Protein AF-A0A3A8KSY4-F1 (afdb_monomer_lite)

Foldseek 3Di:
DDDDDDDDDDDDDDDPPPPPVPVVVVVVVVVVVVVVVVVLLVVCCVVPNPVLSVQLVVLVVVDVLLVVQCVVVPSLSSVLCSVVSSPNVSSVVVVCVVPPDDDDDDDDDDDDDDDDDCPPDQDPLCPPPDSVLSVQLLVVLQVPQPADFDDLPLVVLVVVLVVCVVDPPPVPVPPPCSVVVSVVSVVQSVCSVVVNDPGHGHDPVSVVVSVVLSSVQSVVLVVVLVVVVVLQPDDLVPRDPCVVAPRWDKDAQWFKDDPHTGTFGIKIWRPDDDPPDHIAIEGEHEAAAQCAPDFLVRLLVVVLVVLVVQCRGPAAWIATPDPVPGDIDHHQAYEYEYEDDNRHYPDPVSVVSSLVSSCVRHPRYHYYYD

Radius of gyration: 25.26 Å; chains: 1; bounding box: 68×63×63 Å

pLDDT: mean 75.23, std 21.81, range [22.39, 97.69]

Secondary structure (DSSP, 8-state):
--------------SSS-SSHHHHHHHHHHHHHHHHHHHHHHHHHHHH-HHHHHHHHHHHHH-HHHHHHHHHHHHHHHHHHHHTTT-HHHHHHHHHHHTPPPPP-----------S-------GGGTTS-HHHHHHHHHHHHHH----B----HHHHHHHHHHHHH---TTTTT-TTHHHHHHHHHHHHHHHHTT--SSPPBPHHHHHHHHHHHHHHHHHHHHHHHHHHHHHHS-GGG-SSSTT-SSEEEEEEEEEESSSEEEEEEEEEESSPPTTSPPPEEEEEEE----TT--HHHHHHHHHHHHHHHHHHHSEEEEE-STT---EEEE-EEEEEE--GGGS-S-HHHHHHHHHHHHHHSTTEEEEE-

Structure (mmCIF, N/CA/C/O backbone):
data_AF-A0A3A8KSY4-F1
#
_entry.id   AF-A0A3A8KSY4-F1
#
loop_
_atom_site.group_PDB
_atom_site.id
_atom_site.type_symbol
_atom_site.label_atom_id
_atom_site.label_alt_id
_atom_site.label_comp_id
_atom_site.label_asym_id
_atom_site.label_entity_id
_atom_site.label_seq_id
_atom_site.pdbx_PDB_ins_code
_atom_site.Cartn_x
_atom_site.Cartn_y
_atom_site.Cartn_z
_atom_site.occupancy
_atom_site.B_iso_or_equiv
_atom_site.auth_seq_id
_atom_site.auth_comp_id
_atom_site.auth_asym_id
_atom_site.auth_atom_id
_atom_site.pdbx_PDB_model_num
ATOM 1 N N . MET A 1 1 ? 38.165 14.425 25.927 1.00 28.92 1 MET A N 1
ATOM 2 C CA . MET A 1 1 ? 38.701 14.939 24.647 1.00 28.92 1 MET A CA 1
ATOM 3 C C . MET A 1 1 ? 37.721 14.465 23.567 1.00 28.92 1 MET A C 1
ATOM 5 O O . MET A 1 1 ? 37.755 13.293 23.242 1.00 28.92 1 MET A O 1
ATOM 9 N N . VAL A 1 2 ? 36.559 15.118 23.391 1.00 23.34 2 VAL A N 1
ATOM 10 C CA . VAL A 1 2 ? 36.272 16.282 22.502 1.00 23.34 2 VAL A CA 1
ATOM 11 C C . VAL A 1 2 ? 36.656 15.962 21.043 1.00 23.34 2 VAL A C 1
ATOM 13 O O . VAL A 1 2 ? 37.813 15.648 20.821 1.00 23.34 2 VAL A O 1
ATOM 16 N N . GLY A 1 3 ? 35.796 16.016 20.018 1.00 22.94 3 GLY A N 1
ATOM 17 C CA . GLY A 1 3 ? 34.414 16.491 19.921 1.00 22.94 3 GLY A CA 1
ATOM 18 C C . GLY A 1 3 ? 33.831 16.362 18.494 1.00 22.94 3 GLY A C 1
ATOM 19 O O . GLY A 1 3 ? 34.496 15.897 17.575 1.00 22.94 3 GLY A O 1
ATOM 20 N N . LEU A 1 4 ? 32.562 16.778 18.398 1.00 22.98 4 LEU A N 1
ATOM 21 C CA . LEU A 1 4 ? 31.658 17.026 17.261 1.00 22.98 4 LEU A CA 1
ATOM 22 C C . LEU A 1 4 ? 32.244 17.247 15.848 1.00 22.98 4 LEU A C 1
ATOM 24 O O . LEU A 1 4 ? 33.186 18.014 15.675 1.00 22.98 4 LEU A O 1
ATOM 28 N N . TYR A 1 5 ? 31.454 16.845 14.840 1.00 23.42 5 TYR A N 1
ATOM 29 C CA . TYR A 1 5 ? 31.050 17.767 13.767 1.00 23.42 5 TYR A CA 1
ATOM 30 C C . TYR A 1 5 ? 29.544 17.648 13.476 1.00 23.42 5 TYR A C 1
ATOM 32 O O . TYR A 1 5 ? 29.053 16.634 12.989 1.00 23.42 5 TYR A O 1
ATOM 40 N N . ALA A 1 6 ? 28.828 18.724 13.793 1.00 27.92 6 ALA A N 1
ATOM 41 C CA . ALA A 1 6 ? 27.520 19.087 13.265 1.00 27.92 6 ALA A CA 1
ATOM 42 C C . ALA A 1 6 ? 27.700 20.397 12.483 1.00 27.92 6 ALA A C 1
ATOM 44 O O . ALA A 1 6 ? 28.580 21.187 12.823 1.00 27.92 6 ALA A O 1
ATOM 45 N N . GLY A 1 7 ? 26.845 20.678 11.498 1.00 23.30 7 GLY A N 1
ATOM 46 C CA . GLY A 1 7 ? 26.754 22.028 10.942 1.00 23.30 7 GLY A CA 1
ATOM 47 C C . GLY A 1 7 ? 25.957 22.130 9.648 1.00 23.30 7 GLY A C 1
ATOM 48 O O . GLY A 1 7 ? 26.484 21.869 8.575 1.00 23.30 7 GLY A O 1
ATOM 49 N N . GLY A 1 8 ? 24.702 22.571 9.749 1.00 22.39 8 GLY A N 1
ATOM 50 C CA . GLY A 1 8 ? 23.964 23.160 8.631 1.00 22.39 8 GLY A CA 1
ATOM 51 C C . GLY A 1 8 ? 24.083 24.690 8.603 1.00 22.39 8 GLY A C 1
ATOM 52 O O . GLY A 1 8 ? 24.384 25.294 9.630 1.00 22.39 8 GLY A O 1
ATOM 53 N N . LYS A 1 9 ? 23.797 25.302 7.441 1.00 25.86 9 LYS A N 1
ATOM 54 C CA . LYS A 1 9 ? 22.990 26.530 7.222 1.00 25.86 9 LYS A CA 1
ATOM 55 C C . LYS A 1 9 ? 23.252 27.124 5.832 1.00 25.86 9 LYS A C 1
ATOM 57 O O . LYS A 1 9 ? 24.390 27.250 5.404 1.00 25.86 9 LYS A O 1
ATOM 62 N N . GLY A 1 10 ? 22.178 27.592 5.198 1.00 25.55 10 GLY A N 1
ATOM 63 C CA . GLY A 1 10 ? 22.226 28.447 4.014 1.00 25.55 10 GLY A CA 1
ATOM 64 C C . GLY A 1 10 ? 20.832 28.906 3.594 1.00 25.55 10 GLY A C 1
ATOM 65 O O . GLY A 1 10 ? 20.273 28.391 2.635 1.00 25.55 10 GLY A O 1
ATOM 66 N N . ALA A 1 11 ? 20.257 29.856 4.334 1.00 28.67 11 ALA A N 1
ATOM 67 C CA . ALA A 1 11 ? 19.103 30.643 3.905 1.00 28.67 11 ALA A CA 1
ATOM 68 C C . ALA A 1 11 ? 19.584 32.022 3.418 1.00 28.67 11 ALA A C 1
ATOM 70 O O . ALA A 1 11 ? 20.459 32.607 4.055 1.00 28.67 11 ALA A O 1
ATOM 71 N N . ARG A 1 12 ? 18.910 32.542 2.377 1.00 27.06 12 ARG A N 1
ATOM 72 C CA . ARG A 1 12 ? 18.997 33.873 1.721 1.00 27.06 12 ARG A CA 1
ATOM 73 C C . ARG A 1 12 ? 19.827 33.953 0.432 1.00 27.06 12 ARG A C 1
ATOM 75 O O . ARG A 1 12 ? 20.967 34.391 0.441 1.00 27.06 12 ARG A O 1
ATOM 82 N N . ALA A 1 13 ? 19.155 33.698 -0.688 1.00 28.55 13 ALA A N 1
ATOM 83 C CA . ALA A 1 13 ? 19.234 34.518 -1.899 1.00 28.55 13 ALA A CA 1
ATOM 84 C C . ALA A 1 13 ? 18.008 34.194 -2.766 1.00 28.55 13 ALA A C 1
ATOM 86 O O . ALA A 1 13 ? 17.849 33.040 -3.141 1.00 28.55 13 ALA A O 1
ATOM 87 N N . LEU A 1 14 ? 17.132 35.182 -3.001 1.00 28.53 14 LEU A N 1
ATOM 88 C CA . LEU A 1 14 ? 16.142 35.312 -4.096 1.00 28.53 14 LEU A CA 1
ATOM 89 C C . LEU A 1 14 ? 14.956 36.164 -3.624 1.00 28.53 14 LEU A C 1
ATOM 91 O O . LEU A 1 14 ? 13.848 35.689 -3.387 1.00 28.53 14 LEU A O 1
ATOM 95 N N . ARG A 1 15 ? 15.205 37.465 -3.491 1.00 31.31 15 ARG A N 1
ATOM 96 C CA . ARG A 1 15 ? 14.166 38.492 -3.454 1.00 31.31 15 ARG A CA 1
ATOM 97 C C . ARG A 1 15 ? 14.545 39.474 -4.558 1.00 31.31 15 ARG A C 1
ATOM 99 O O . ARG A 1 15 ? 15.328 40.361 -4.279 1.00 31.31 15 ARG A O 1
ATOM 106 N N . GLU A 1 16 ? 14.121 39.173 -5.795 1.00 30.47 16 GLU A N 1
ATOM 107 C CA . GLU A 1 16 ? 13.956 40.124 -6.928 1.00 30.47 16 GLU A CA 1
ATOM 108 C C . GLU A 1 16 ? 13.615 39.475 -8.290 1.00 30.47 16 GLU A C 1
ATOM 110 O O . GLU A 1 16 ? 13.215 40.177 -9.207 1.00 30.47 16 GLU A O 1
ATOM 115 N N . ALA A 1 17 ? 13.634 38.146 -8.453 1.00 27.66 17 ALA A N 1
ATOM 116 C CA . ALA A 1 17 ? 13.314 37.513 -9.750 1.00 27.66 17 ALA A CA 1
ATOM 117 C C . ALA A 1 17 ? 11.844 37.054 -9.918 1.00 27.66 17 ALA A C 1
ATOM 119 O O . ALA A 1 17 ? 11.533 36.267 -10.815 1.00 27.66 17 ALA A O 1
ATOM 120 N N . SER A 1 18 ? 10.936 37.489 -9.038 1.00 30.11 18 SER A N 1
ATOM 121 C CA . SER A 1 18 ? 9.610 36.869 -8.871 1.00 30.11 18 SER A CA 1
ATOM 122 C C . SER A 1 18 ? 8.496 37.424 -9.763 1.00 30.11 18 SER A C 1
ATOM 124 O O . SER A 1 18 ? 7.396 36.886 -9.712 1.00 30.11 18 SER A O 1
ATOM 126 N N . LEU A 1 19 ? 8.731 38.468 -10.565 1.00 32.53 19 LEU A N 1
ATOM 127 C CA . LEU A 1 19 ? 7.637 39.140 -11.289 1.00 32.53 19 LEU A CA 1
ATOM 128 C C . LEU A 1 19 ? 7.592 38.887 -12.802 1.00 32.53 19 LEU A C 1
ATOM 130 O O . LEU A 1 19 ? 6.573 39.176 -13.411 1.00 32.53 19 LEU A O 1
ATOM 134 N N . SER A 1 20 ? 8.606 38.258 -13.406 1.00 37.31 20 SER A N 1
ATOM 135 C CA . SER A 1 20 ? 8.629 38.011 -14.866 1.00 37.31 20 SER A CA 1
ATOM 136 C C . SER A 1 20 ? 8.522 36.532 -15.268 1.00 37.31 20 SER A C 1
ATOM 138 O O . SER A 1 20 ? 8.352 36.219 -16.442 1.00 37.31 20 SER A O 1
ATOM 140 N N . ARG A 1 21 ? 8.590 35.588 -14.315 1.00 39.47 21 ARG A N 1
ATOM 141 C CA . ARG A 1 21 ? 8.581 34.135 -14.608 1.00 39.47 21 ARG A CA 1
ATOM 142 C C . ARG A 1 21 ? 7.188 33.491 -14.523 1.00 39.47 21 ARG A C 1
ATOM 144 O O . ARG A 1 21 ? 6.970 32.413 -15.071 1.00 39.47 21 ARG A O 1
ATOM 151 N N . GLN A 1 22 ? 6.238 34.150 -13.859 1.00 36.88 22 GLN A N 1
ATOM 152 C CA . GLN A 1 22 ? 4.903 33.602 -13.593 1.00 36.88 22 GLN A CA 1
ATOM 153 C C . GLN A 1 22 ? 3.938 33.750 -14.788 1.00 36.88 22 GLN A C 1
ATOM 155 O O . GLN A 1 22 ? 3.008 32.956 -14.925 1.00 36.88 22 GLN A O 1
ATOM 160 N N . GLU A 1 23 ? 4.193 34.697 -15.696 1.00 34.66 23 GLU A N 1
ATOM 161 C CA . GLU A 1 23 ? 3.397 34.891 -16.920 1.00 34.66 23 GLU A CA 1
ATOM 162 C C . GLU A 1 23 ? 3.826 33.940 -18.053 1.00 34.66 23 GLU A C 1
ATOM 164 O O . GLU A 1 23 ? 2.972 33.364 -18.726 1.00 34.66 23 GLU A O 1
ATOM 169 N N . GLY A 1 24 ? 5.127 33.642 -18.178 1.00 33.84 24 GLY A N 1
ATOM 170 C CA . GLY A 1 24 ? 5.634 32.631 -19.121 1.00 33.84 24 GLY A CA 1
ATOM 171 C C . GLY A 1 24 ? 5.198 31.199 -18.779 1.00 33.84 24 GLY A C 1
ATOM 172 O O . GLY A 1 24 ? 4.852 30.423 -19.669 1.00 33.84 24 GLY A O 1
ATOM 173 N N . ALA A 1 25 ? 5.118 30.866 -17.486 1.00 41.78 25 ALA A N 1
ATOM 174 C CA . ALA A 1 25 ? 4.671 29.551 -17.021 1.00 41.78 25 ALA A CA 1
ATOM 175 C C . ALA A 1 25 ? 3.163 29.312 -17.239 1.00 41.78 25 ALA A C 1
ATOM 177 O O . ALA A 1 25 ? 2.745 28.182 -17.494 1.00 41.78 25 ALA A O 1
ATOM 178 N N . ARG A 1 26 ? 2.334 30.367 -17.189 1.00 35.75 26 ARG A N 1
ATOM 179 C CA . ARG A 1 26 ? 0.897 30.261 -17.495 1.00 35.75 26 ARG A CA 1
ATOM 180 C C . ARG A 1 26 ? 0.641 30.020 -18.982 1.00 35.75 26 ARG A C 1
ATOM 182 O O . ARG A 1 26 ? -0.250 29.244 -19.304 1.00 35.75 26 ARG A O 1
ATOM 189 N N . LEU A 1 27 ? 1.444 30.595 -19.877 1.00 31.73 27 LEU A N 1
ATOM 190 C CA . LEU A 1 27 ? 1.342 30.327 -21.316 1.00 31.73 27 LEU A CA 1
ATOM 191 C C . LEU A 1 27 ? 1.910 28.943 -21.689 1.00 31.73 27 LEU A C 1
ATOM 193 O O . LEU A 1 27 ? 1.292 28.228 -22.475 1.00 31.73 27 LEU A O 1
ATOM 197 N N . GLN A 1 28 ? 3.001 28.496 -21.052 1.00 39.25 28 GLN A N 1
ATOM 198 C CA . GLN A 1 28 ? 3.582 27.161 -21.281 1.00 39.25 28 GLN A CA 1
ATOM 199 C C . GLN A 1 28 ? 2.728 25.990 -20.769 1.00 39.25 28 GLN A C 1
ATOM 201 O O . GLN A 1 28 ? 2.876 24.886 -21.278 1.00 39.25 28 GLN A O 1
ATOM 206 N N . ALA A 1 29 ? 1.818 26.201 -19.813 1.00 40.41 29 ALA A N 1
ATOM 207 C CA . ALA A 1 29 ? 0.891 25.162 -19.344 1.00 40.41 29 ALA A CA 1
ATOM 208 C C . ALA A 1 29 ? -0.409 25.076 -20.171 1.00 40.41 29 ALA A C 1
ATOM 210 O O . ALA A 1 29 ? -1.108 24.061 -20.132 1.00 40.41 29 ALA A O 1
ATOM 211 N N . VAL A 1 30 ? -0.746 26.126 -20.927 1.00 34.62 30 VAL A N 1
ATOM 212 C CA . VAL A 1 30 ? -1.954 26.168 -21.769 1.00 34.62 30 VAL A CA 1
ATOM 213 C C . VAL A 1 30 ? -1.709 25.501 -23.124 1.00 34.62 30 VAL A C 1
ATOM 215 O O . VAL A 1 30 ? -2.580 24.782 -23.608 1.00 34.62 30 VAL A O 1
ATOM 218 N N . VAL A 1 31 ? -0.510 25.640 -23.699 1.00 37.00 31 VAL A N 1
ATOM 219 C CA . VAL A 1 31 ? -0.162 25.057 -25.010 1.00 37.00 31 VAL A CA 1
ATOM 220 C C . VAL A 1 31 ? -0.240 23.512 -25.037 1.00 37.00 31 VAL A C 1
ATOM 222 O O . VAL A 1 31 ? -0.911 22.984 -25.923 1.00 37.00 31 VAL A O 1
ATOM 225 N N . PRO A 1 32 ? 0.300 22.753 -24.057 1.00 45.59 32 PRO A N 1
ATOM 226 C CA . PRO A 1 32 ? 0.197 21.288 -24.035 1.00 45.59 32 PRO A CA 1
ATOM 227 C C . PRO A 1 32 ? -1.245 20.799 -23.852 1.00 45.59 32 PRO A C 1
ATOM 229 O O . PRO A 1 32 ? -1.631 19.747 -24.354 1.00 45.59 32 PRO A O 1
ATOM 232 N N . ARG A 1 33 ? -2.067 21.587 -23.147 1.00 45.03 33 ARG A N 1
ATOM 233 C CA . ARG A 1 33 ? -3.469 21.266 -22.862 1.00 45.03 33 ARG A CA 1
ATOM 234 C C . ARG A 1 33 ? -4.364 21.462 -24.086 1.00 45.03 33 ARG A C 1
ATOM 236 O O . ARG A 1 33 ? -5.327 20.721 -24.250 1.00 45.03 33 ARG A O 1
ATOM 243 N N . VAL A 1 34 ? -4.026 22.418 -24.953 1.00 42.25 34 VAL A N 1
ATOM 244 C CA . VAL A 1 34 ? -4.705 22.645 -26.237 1.00 42.25 34 VAL A CA 1
ATOM 245 C C . VAL A 1 34 ? -4.314 21.579 -27.264 1.00 42.25 34 VAL A C 1
ATOM 247 O O . VAL A 1 34 ? -5.193 21.073 -27.953 1.00 42.25 34 VAL A O 1
ATOM 250 N N . GLU A 1 35 ? -3.045 21.167 -27.328 1.00 46.00 35 GLU A N 1
ATOM 251 C CA . GLU A 1 35 ? -2.609 20.098 -28.246 1.00 46.00 35 GLU A CA 1
ATOM 252 C C . GLU A 1 35 ? -3.153 18.716 -27.847 1.00 46.00 35 GLU A C 1
ATOM 254 O O . GLU A 1 35 ? -3.629 17.964 -28.699 1.00 46.00 35 GLU A O 1
ATOM 259 N N . ALA A 1 36 ? -3.208 18.406 -26.547 1.00 49.50 36 ALA A N 1
ATOM 260 C CA . ALA A 1 36 ? -3.874 17.197 -26.058 1.00 49.50 36 ALA A CA 1
ATOM 261 C C . ALA A 1 36 ? -5.381 17.194 -26.380 1.00 49.50 36 ALA A C 1
ATOM 263 O O . ALA A 1 36 ? -5.936 16.161 -26.760 1.00 49.50 36 ALA A O 1
ATOM 264 N N . LEU A 1 37 ? -6.039 18.355 -26.284 1.00 46.56 37 LEU A N 1
ATOM 265 C CA . LEU A 1 37 ? -7.452 18.506 -26.627 1.00 46.56 37 LEU A CA 1
ATOM 266 C C . LEU A 1 37 ? -7.690 18.368 -28.139 1.00 46.56 37 LEU A C 1
ATOM 268 O O . LEU A 1 37 ? -8.627 17.683 -28.540 1.00 46.56 37 LEU A O 1
ATOM 272 N N . LYS A 1 38 ? -6.814 18.937 -28.978 1.00 51.47 38 LYS A N 1
ATOM 273 C CA . LYS A 1 38 ? -6.837 18.751 -30.438 1.00 51.47 38 LYS A CA 1
ATOM 274 C C . LYS A 1 38 ? -6.661 17.286 -30.827 1.00 51.47 38 LYS A C 1
ATOM 276 O O . LYS A 1 38 ? -7.372 16.809 -31.701 1.00 51.47 38 LYS A O 1
ATOM 281 N N . ALA A 1 39 ? -5.775 16.551 -30.154 1.00 57.81 39 ALA A N 1
ATOM 282 C CA . ALA A 1 39 ? -5.567 15.129 -30.423 1.00 57.81 39 ALA A CA 1
ATOM 283 C C . ALA A 1 39 ? -6.790 14.269 -30.054 1.00 57.81 39 ALA A C 1
ATOM 285 O O . ALA A 1 39 ? -7.101 13.306 -30.752 1.00 57.81 39 ALA A O 1
ATOM 286 N N . VAL A 1 40 ? -7.499 14.610 -28.972 1.00 56.62 40 VAL A N 1
ATOM 287 C CA . VAL A 1 40 ? -8.765 13.952 -28.598 1.00 56.62 40 VAL A CA 1
ATOM 288 C C . VAL A 1 40 ? -9.877 14.304 -29.589 1.00 56.62 40 VAL A C 1
ATOM 290 O O . VAL A 1 40 ? -10.603 13.411 -30.021 1.00 56.62 40 VAL A O 1
ATOM 293 N N . LEU A 1 41 ? -9.973 15.571 -30.004 1.00 55.97 41 LEU A N 1
ATOM 294 C CA . LEU A 1 41 ? -10.944 16.021 -31.005 1.00 55.97 41 LEU A CA 1
ATOM 295 C C . LEU A 1 41 ? -10.713 15.348 -32.362 1.00 55.97 41 LEU A C 1
ATOM 297 O O . LEU A 1 41 ? -11.655 14.790 -32.908 1.00 55.97 41 LEU A O 1
ATOM 301 N N . ALA A 1 42 ? -9.469 15.278 -32.838 1.00 60.34 42 ALA A N 1
ATOM 302 C CA . ALA A 1 42 ? -9.122 14.606 -34.090 1.00 60.34 42 ALA A CA 1
ATOM 303 C C . ALA A 1 42 ? -9.448 13.100 -34.064 1.00 60.34 42 ALA A C 1
ATOM 305 O O . ALA A 1 42 ? -9.863 12.533 -35.072 1.00 60.34 42 ALA A O 1
ATOM 306 N N . ARG A 1 43 ? -9.303 12.433 -32.908 1.00 65.50 43 ARG A N 1
ATOM 307 C CA . ARG A 1 43 ? -9.695 11.020 -32.745 1.00 65.50 43 ARG A CA 1
ATOM 308 C C . ARG A 1 43 ? -11.209 10.822 -32.728 1.00 65.50 43 ARG A C 1
ATOM 310 O O . ARG A 1 43 ? -11.689 9.842 -33.294 1.00 65.50 43 ARG A O 1
ATOM 317 N N . LEU A 1 44 ? -11.952 11.733 -32.103 1.00 61.28 44 LEU A N 1
ATOM 318 C CA . LEU A 1 44 ? -13.416 11.711 -32.111 1.00 61.28 44 LEU A CA 1
ATOM 319 C C . LEU A 1 44 ? -13.969 12.007 -33.510 1.00 61.28 44 LEU A C 1
ATOM 321 O O . LEU A 1 44 ? -14.863 11.306 -33.974 1.00 61.28 44 LEU A O 1
ATOM 325 N N . GLU A 1 45 ? -13.382 12.970 -34.213 1.00 67.12 45 GLU A N 1
ATOM 326 C CA . GLU A 1 45 ? -13.726 13.334 -35.587 1.00 67.12 45 GLU A CA 1
ATOM 327 C C . GLU A 1 45 ? -13.443 12.189 -36.569 1.00 67.12 45 GLU A C 1
ATOM 329 O O . GLU A 1 45 ? -14.306 11.828 -37.363 1.00 67.12 45 GLU A O 1
ATOM 334 N N . ALA A 1 46 ? -12.293 11.519 -36.446 1.00 66.62 46 ALA A N 1
ATOM 335 C CA . ALA A 1 46 ? -11.954 10.361 -37.274 1.00 66.62 46 ALA A CA 1
ATOM 336 C C . ALA A 1 46 ? -12.879 9.146 -37.056 1.00 66.62 46 ALA A C 1
ATOM 338 O O . ALA A 1 46 ? -12.973 8.283 -37.928 1.00 66.62 46 ALA A O 1
ATOM 339 N N . ARG A 1 47 ? -13.541 9.045 -35.894 1.00 61.44 47 ARG A N 1
ATOM 340 C CA . ARG A 1 47 ? -14.431 7.920 -35.544 1.00 61.44 47 ARG A CA 1
ATOM 341 C C . ARG A 1 47 ? -15.911 8.216 -35.775 1.00 61.44 47 ARG A C 1
ATOM 343 O O . ARG A 1 47 ? -16.665 7.274 -35.997 1.00 61.44 47 ARG A O 1
ATOM 350 N N . LEU A 1 48 ? -16.324 9.481 -35.695 1.00 61.34 48 LEU A N 1
ATOM 351 C CA . LEU A 1 48 ? -17.734 9.888 -35.714 1.00 61.34 48 LEU A CA 1
ATOM 352 C C . LEU A 1 48 ? -18.082 10.883 -36.845 1.00 61.34 48 LEU A C 1
ATOM 354 O O . LEU A 1 48 ? -19.259 11.036 -37.157 1.00 61.34 48 LEU A O 1
ATOM 358 N N . GLY A 1 49 ? -17.090 11.517 -37.482 1.00 67.69 49 GLY A N 1
ATOM 359 C CA . GLY A 1 49 ? -17.242 12.556 -38.516 1.00 67.69 49 GLY A CA 1
ATOM 360 C C . GLY A 1 49 ? -17.278 13.995 -37.964 1.00 67.69 49 GLY A C 1
ATOM 361 O O . GLY A 1 49 ? -17.602 14.212 -36.799 1.00 67.69 49 GLY A O 1
ATOM 362 N N . GLU A 1 50 ? -16.971 15.007 -38.792 1.00 59.84 50 GLU A N 1
ATOM 363 C CA . GLU A 1 50 ? -16.968 16.440 -38.397 1.00 59.84 50 GLU A CA 1
ATOM 364 C C . GLU A 1 50 ? -18.317 16.920 -37.833 1.00 59.84 50 GLU A C 1
ATOM 366 O O . GLU A 1 50 ? -18.372 17.684 -36.866 1.00 59.84 50 GLU A O 1
ATOM 371 N N . SER A 1 51 ? -19.426 16.436 -38.400 1.00 60.28 51 SER A N 1
ATOM 372 C CA . SER A 1 51 ? -20.784 16.789 -37.972 1.00 60.28 51 SER A CA 1
ATOM 373 C C . SER A 1 51 ? -21.104 16.296 -36.555 1.00 60.28 51 SER A C 1
ATOM 375 O O . SER A 1 51 ? -21.770 17.002 -35.795 1.00 60.28 51 SER A O 1
ATOM 377 N N . ALA A 1 52 ? -20.549 15.151 -36.154 1.00 60.38 52 ALA A N 1
ATOM 378 C CA . ALA A 1 52 ? -20.732 14.551 -34.835 1.00 60.38 52 ALA A CA 1
ATOM 379 C C . ALA A 1 52 ? -20.073 15.348 -33.700 1.00 60.38 52 ALA A C 1
ATOM 381 O O . ALA A 1 52 ? -20.630 15.457 -32.606 1.00 60.38 52 ALA A O 1
ATOM 382 N N . VAL A 1 53 ? -18.902 15.942 -33.947 1.00 66.69 53 VAL A N 1
ATOM 383 C CA . VAL A 1 53 ? -18.184 16.755 -32.948 1.00 66.69 53 VAL A CA 1
ATOM 384 C C . VAL A 1 53 ? -18.948 18.052 -32.656 1.00 66.69 53 VAL A C 1
ATOM 386 O O . VAL A 1 53 ? -19.070 18.456 -31.496 1.00 66.69 53 VAL A O 1
ATOM 389 N N . GLY A 1 54 ? -19.535 18.667 -33.689 1.00 72.06 54 GLY A N 1
ATOM 390 C CA . GLY A 1 54 ? -20.396 19.844 -33.547 1.00 72.06 54 GLY A CA 1
ATOM 391 C C . GLY A 1 54 ? -21.693 19.558 -32.781 1.00 72.06 54 GLY A C 1
ATOM 392 O O . GLY A 1 54 ? -22.118 20.367 -31.953 1.00 72.06 54 GLY A O 1
ATOM 393 N N . GLU A 1 55 ? -22.308 18.394 -33.003 1.00 71.88 55 GLU A N 1
ATOM 394 C CA . GLU A 1 55 ? -23.473 17.948 -32.228 1.00 71.88 55 GLU A CA 1
ATOM 395 C C . GLU A 1 55 ? -23.119 17.659 -30.768 1.00 71.88 55 GLU A C 1
ATOM 397 O O . GLU A 1 55 ? -23.860 18.049 -29.863 1.00 71.88 55 GLU A O 1
ATOM 402 N N . LEU A 1 56 ? -21.956 17.057 -30.515 1.00 69.88 56 LEU A N 1
ATOM 403 C CA . LEU A 1 56 ? -21.488 16.799 -29.159 1.00 69.88 56 LEU A CA 1
ATOM 404 C C . LEU A 1 56 ? -21.258 18.088 -28.372 1.00 69.88 56 LEU A C 1
ATOM 406 O O . LEU A 1 56 ? -21.718 18.212 -27.238 1.00 69.88 56 LEU A O 1
ATOM 410 N N . ALA A 1 57 ? -20.590 19.068 -28.984 1.00 74.25 57 ALA A N 1
ATOM 411 C CA . ALA A 1 57 ? -20.359 20.372 -28.372 1.00 74.25 57 ALA A CA 1
ATOM 412 C C . ALA A 1 57 ? -21.682 21.057 -27.997 1.00 74.25 57 ALA A C 1
ATOM 414 O O . ALA A 1 57 ? -21.790 21.644 -26.919 1.00 74.25 57 ALA A O 1
ATOM 415 N N . ARG A 1 58 ? -22.713 20.915 -28.840 1.00 77.00 58 ARG A N 1
ATOM 416 C CA . ARG A 1 58 ? -24.055 21.444 -28.574 1.00 77.00 58 ARG A CA 1
ATOM 417 C C . ARG A 1 58 ? -24.712 20.760 -27.371 1.00 77.00 58 ARG A C 1
ATOM 419 O O . ARG A 1 58 ? -25.221 21.456 -26.497 1.00 77.00 58 ARG A O 1
ATOM 426 N N . HIS A 1 59 ? -24.634 19.431 -27.268 1.00 76.31 59 HIS A N 1
ATOM 427 C CA . HIS A 1 59 ? -25.158 18.693 -26.109 1.00 76.31 59 HIS A CA 1
ATOM 428 C C . HIS A 1 59 ? -24.443 19.063 -24.800 1.00 76.31 59 HIS A C 1
ATOM 430 O O . HIS A 1 59 ? -25.093 19.214 -23.766 1.00 76.31 59 HIS A O 1
ATOM 436 N N . LEU A 1 60 ? -23.123 19.271 -24.840 1.00 72.25 60 LEU A N 1
ATOM 437 C CA . LEU A 1 60 ? -22.332 19.664 -23.666 1.00 72.25 60 LEU A CA 1
ATOM 438 C C . LEU A 1 60 ? -22.618 21.098 -23.209 1.00 72.25 60 LEU A C 1
ATOM 440 O O . LEU A 1 60 ? -22.617 21.373 -22.012 1.00 72.25 60 LEU A O 1
ATOM 444 N N . GLN A 1 61 ? -22.878 22.011 -24.146 1.00 77.31 61 GLN A N 1
ATOM 445 C CA . GLN A 1 61 ? -23.268 23.386 -23.825 1.00 77.31 61 GLN A CA 1
ATOM 446 C C . GLN A 1 61 ? -24.690 23.469 -23.261 1.00 77.31 61 GLN A C 1
ATOM 448 O O . GLN A 1 61 ? -24.960 24.306 -22.402 1.00 77.31 61 GLN A O 1
ATOM 453 N N . GLN A 1 62 ? -25.597 22.612 -23.733 1.00 78.38 62 GLN A N 1
ATOM 454 C CA . GLN A 1 62 ? -27.009 22.627 -23.345 1.00 78.38 62 GLN A CA 1
ATOM 455 C C . GLN A 1 62 ? -27.298 21.839 -22.062 1.00 78.38 62 GLN A C 1
ATOM 457 O O . GLN A 1 62 ? -28.290 22.120 -21.393 1.00 78.38 62 GLN A O 1
ATOM 462 N N . SER A 1 63 ? -26.450 20.872 -21.698 1.00 73.62 63 SER A N 1
ATOM 463 C CA . SER A 1 63 ? -26.642 20.042 -20.510 1.00 73.62 63 SER A CA 1
ATOM 464 C C . SER A 1 63 ? -25.376 19.949 -19.665 1.00 73.62 63 SER A C 1
ATOM 466 O O . SER A 1 63 ? -24.375 19.330 -20.034 1.00 73.62 63 SER A O 1
ATOM 468 N N . ARG A 1 64 ? -25.457 20.507 -18.452 1.00 67.75 64 ARG A N 1
ATOM 469 C CA . ARG A 1 64 ? -24.410 20.378 -17.431 1.00 67.75 64 ARG A CA 1
ATOM 470 C C . ARG A 1 64 ? -24.155 18.914 -17.065 1.00 67.75 64 ARG A C 1
ATOM 472 O O . ARG A 1 64 ? -23.023 18.553 -16.766 1.00 67.75 64 ARG A O 1
ATOM 479 N N . GLU A 1 65 ? -25.186 18.080 -17.098 1.00 62.53 65 GLU A N 1
ATOM 480 C CA . GLU A 1 65 ? -25.095 16.649 -16.796 1.00 62.53 65 GLU A CA 1
ATOM 481 C C . GLU A 1 65 ? -24.370 15.892 -17.910 1.00 62.53 65 GLU A C 1
ATOM 483 O O . GLU A 1 65 ? -23.552 15.025 -17.624 1.00 62.53 65 GLU A O 1
ATOM 488 N N . ALA A 1 66 ? -24.573 16.286 -19.170 1.00 61.03 66 ALA A N 1
ATOM 489 C CA . ALA A 1 66 ? -23.795 15.776 -20.293 1.00 61.03 66 ALA A CA 1
ATOM 490 C C . ALA A 1 66 ? -22.316 16.181 -20.183 1.00 61.03 66 ALA A C 1
ATOM 492 O O . ALA A 1 66 ? -21.429 15.355 -20.394 1.00 61.03 66 ALA A O 1
ATOM 493 N N . ALA A 1 67 ? -22.042 17.433 -19.797 1.00 64.19 67 ALA A N 1
ATOM 494 C CA . ALA A 1 67 ? -20.680 17.910 -19.555 1.00 64.19 67 ALA A CA 1
ATOM 495 C C . ALA A 1 67 ? -19.994 17.150 -18.414 1.00 64.19 67 ALA A C 1
ATOM 497 O O . ALA A 1 67 ? -18.825 16.784 -18.533 1.00 64.19 67 ALA A O 1
ATOM 498 N N . LEU A 1 68 ? -20.730 16.864 -17.338 1.00 59.66 68 LEU A N 1
ATOM 499 C CA . LEU A 1 68 ? -20.237 16.055 -16.229 1.00 59.66 68 LEU A CA 1
ATOM 500 C C . LEU A 1 68 ? -19.978 14.609 -16.663 1.00 59.66 68 LEU A C 1
ATOM 502 O O . LEU A 1 68 ? -18.885 14.115 -16.408 1.00 59.66 68 LEU A O 1
ATOM 506 N N . LEU A 1 69 ? -20.898 13.985 -17.404 1.00 59.59 69 LEU A N 1
ATOM 507 C CA . LEU A 1 69 ? -20.742 12.628 -17.937 1.00 59.59 69 LEU A CA 1
ATOM 508 C C . LEU A 1 69 ? -19.485 12.500 -18.814 1.00 59.59 69 LEU A C 1
ATOM 510 O O . LEU A 1 69 ? -18.709 11.563 -18.647 1.00 59.59 69 LEU A O 1
ATOM 514 N N . VAL A 1 70 ? -19.240 13.451 -19.722 1.00 64.81 70 VAL A N 1
ATOM 515 C CA . VAL A 1 70 ? -18.030 13.446 -20.567 1.00 64.81 70 VAL A CA 1
ATOM 516 C C . VAL A 1 70 ? -16.773 13.772 -19.760 1.00 64.81 70 VAL A C 1
ATOM 518 O O . VAL A 1 70 ? -15.717 13.203 -20.023 1.00 64.81 70 VAL A O 1
ATOM 521 N N . SER A 1 71 ? -16.866 14.632 -18.743 1.00 55.69 71 SER A N 1
ATOM 522 C CA . SER A 1 71 ? -15.736 14.890 -17.840 1.00 55.69 71 SER A CA 1
ATOM 523 C C . SER A 1 71 ? -15.379 13.683 -16.966 1.00 55.69 71 SER A C 1
ATOM 525 O O . SER A 1 71 ? -14.218 13.516 -16.605 1.00 55.69 71 SER A O 1
ATOM 527 N N . GLU A 1 72 ? -16.367 12.847 -16.644 1.00 54.91 72 GLU A N 1
ATOM 528 C CA . GLU A 1 72 ? -16.240 11.673 -15.780 1.00 54.91 72 GLU A CA 1
ATOM 529 C C . GLU A 1 72 ? -15.760 10.443 -16.559 1.00 54.91 72 GLU A C 1
ATOM 531 O O . GLU A 1 72 ? -14.886 9.722 -16.089 1.00 54.91 72 GLU A O 1
ATOM 536 N N . TRP A 1 73 ? -16.283 10.230 -17.770 1.00 57.09 73 TRP A N 1
ATOM 537 C CA . TRP A 1 73 ? -16.014 9.037 -18.584 1.00 57.09 73 TRP A CA 1
ATOM 538 C C . TRP A 1 73 ? -15.098 9.301 -19.791 1.00 57.09 73 TRP A C 1
ATOM 540 O O . TRP A 1 73 ? -14.857 8.404 -20.602 1.00 57.09 73 TRP A O 1
ATOM 550 N N . GLY A 1 74 ? -14.588 10.527 -19.942 1.00 68.50 74 GLY A N 1
ATOM 551 C CA . GLY A 1 74 ? -13.664 10.916 -21.009 1.00 68.50 74 GLY A CA 1
ATOM 552 C C . GLY A 1 74 ? -14.219 10.653 -22.415 1.00 68.50 74 GLY A C 1
ATOM 553 O O . GLY A 1 74 ? -15.386 10.918 -22.707 1.00 68.50 74 GLY A O 1
ATOM 554 N N . GLU A 1 75 ? -13.385 10.097 -23.301 1.00 68.94 75 GLU A N 1
ATOM 555 C CA . GLU A 1 75 ? -13.775 9.752 -24.680 1.00 68.94 75 GLU A CA 1
ATOM 556 C C . GLU A 1 75 ? -14.940 8.745 -24.719 1.00 68.94 75 GLU A C 1
ATOM 558 O O . GLU A 1 75 ? -15.813 8.856 -25.576 1.00 68.94 75 GLU A O 1
ATOM 563 N N . ALA A 1 76 ? -15.018 7.810 -23.763 1.00 66.00 76 ALA A N 1
ATOM 564 C CA . ALA A 1 76 ? -16.114 6.841 -23.685 1.00 66.00 76 ALA A CA 1
ATOM 565 C C . ALA A 1 76 ? -17.449 7.512 -23.318 1.00 66.00 76 ALA A C 1
ATOM 567 O O . ALA A 1 76 ? -18.491 7.153 -23.867 1.00 66.00 76 ALA A O 1
ATOM 568 N N . GLY A 1 77 ? -17.408 8.528 -22.449 1.00 67.00 77 GLY A N 1
ATOM 569 C CA . GLY A 1 77 ? -18.554 9.382 -22.131 1.00 67.00 77 GLY A CA 1
ATOM 570 C C . GLY A 1 77 ? -19.031 10.182 -23.334 1.00 67.00 77 GLY A C 1
ATOM 571 O O . GLY A 1 77 ? -20.228 10.219 -23.615 1.00 67.00 77 GLY A O 1
ATOM 572 N N . ALA A 1 78 ? -18.092 10.778 -24.075 1.00 70.88 78 ALA A N 1
ATOM 573 C CA . ALA A 1 78 ? -18.392 11.501 -25.307 1.00 70.88 78 ALA A CA 1
ATOM 574 C C . ALA A 1 78 ? -19.040 10.576 -26.346 1.00 70.88 78 ALA A C 1
ATOM 576 O O . ALA A 1 78 ? -20.088 10.897 -26.897 1.00 70.88 78 ALA A O 1
ATOM 577 N N . LEU A 1 79 ? -18.475 9.388 -26.555 1.00 73.06 79 LEU A N 1
ATOM 578 C CA . LEU A 1 79 ? -18.990 8.415 -27.513 1.00 73.06 79 LEU A CA 1
ATOM 579 C C . LEU A 1 79 ? -20.398 7.920 -27.135 1.00 73.06 79 LEU A C 1
ATOM 581 O O . LEU A 1 79 ? -21.293 7.906 -27.975 1.00 73.06 79 LEU A O 1
ATOM 585 N N . ALA A 1 80 ? -20.629 7.580 -25.864 1.00 74.00 80 ALA A N 1
ATOM 586 C CA . ALA A 1 80 ? -21.938 7.128 -25.393 1.00 74.00 80 ALA A CA 1
ATOM 587 C C . ALA A 1 80 ? -23.007 8.230 -25.488 1.00 74.00 80 ALA A C 1
ATOM 589 O O . ALA A 1 80 ? -24.160 7.949 -25.819 1.00 74.00 80 ALA A O 1
ATOM 590 N N . LEU A 1 81 ? -22.630 9.487 -25.238 1.00 76.44 81 LEU A N 1
ATOM 591 C CA . LEU A 1 81 ? -23.517 10.638 -25.394 1.00 76.44 81 LEU A CA 1
ATOM 592 C C . LEU A 1 81 ? -23.865 10.889 -26.871 1.00 76.44 81 LEU A C 1
ATOM 594 O O . LEU A 1 81 ? -25.009 11.214 -27.183 1.00 76.44 81 LEU A O 1
ATOM 598 N N . HIS A 1 82 ? -22.907 10.694 -27.783 1.00 76.94 82 HIS A N 1
ATOM 599 C CA . HIS A 1 82 ? -23.149 10.760 -29.224 1.00 76.94 82 HIS A CA 1
ATOM 600 C C . HIS A 1 82 ? -24.115 9.662 -29.691 1.00 76.94 82 HIS A C 1
ATOM 602 O O . HIS A 1 82 ? -25.133 9.943 -30.321 1.00 76.94 82 HIS A O 1
ATOM 608 N N . GLU A 1 83 ? -23.821 8.404 -29.347 1.00 79.31 83 GLU A N 1
ATOM 609 C CA . GLU A 1 83 ? -24.609 7.226 -29.739 1.00 79.31 83 GLU A CA 1
ATOM 610 C C . GLU A 1 83 ? -26.068 7.309 -29.265 1.00 79.31 83 GLU A C 1
ATOM 612 O O . GLU A 1 83 ? -26.972 6.796 -29.922 1.00 79.31 83 GLU A O 1
ATOM 617 N N . THR A 1 84 ? -26.307 7.998 -28.148 1.00 79.75 84 THR A N 1
ATOM 618 C CA . THR A 1 84 ? -27.637 8.190 -27.547 1.00 79.75 84 THR A CA 1
ATOM 619 C C . THR A 1 84 ? -28.251 9.559 -27.851 1.00 79.75 84 THR A C 1
ATOM 621 O O . THR A 1 84 ? -29.244 9.942 -27.231 1.00 79.75 84 THR A O 1
ATOM 624 N N . ARG A 1 85 ? -27.687 10.300 -28.820 1.00 79.00 85 ARG A N 1
ATOM 625 C CA . ARG A 1 85 ? -28.175 11.610 -29.290 1.00 79.00 85 ARG A CA 1
ATOM 626 C C . ARG A 1 85 ? -28.402 12.618 -28.153 1.00 79.00 85 ARG A C 1
ATOM 628 O O . ARG A 1 85 ? -29.424 13.295 -28.110 1.00 79.00 85 ARG A O 1
ATOM 635 N N . GLY A 1 86 ? -27.469 12.680 -27.203 1.00 68.19 86 GLY A N 1
ATOM 636 C CA . GLY A 1 86 ? -27.514 13.620 -26.079 1.00 68.19 86 GLY A CA 1
ATOM 637 C C . GLY A 1 86 ? -28.326 13.156 -24.865 1.00 68.19 86 GLY A C 1
ATOM 638 O O . GLY A 1 86 ? -28.415 13.898 -23.886 1.00 68.19 86 GLY A O 1
ATOM 639 N N . ASN A 1 87 ? -28.901 11.947 -24.875 1.00 77.06 87 ASN A N 1
ATOM 640 C CA . ASN A 1 87 ? -29.660 11.426 -23.737 1.00 77.06 87 ASN A CA 1
ATOM 641 C C . ASN A 1 87 ? -28.729 10.872 -22.643 1.00 77.06 87 ASN A C 1
ATOM 643 O O . ASN A 1 87 ? -28.286 9.725 -22.696 1.00 77.06 87 ASN A O 1
ATOM 647 N N . VAL A 1 88 ? -28.474 11.686 -21.615 1.00 72.94 88 VAL A N 1
ATOM 648 C CA . VAL A 1 88 ? -27.524 11.381 -20.529 1.00 72.94 88 VAL A CA 1
ATOM 649 C C . VAL A 1 88 ? -27.881 10.098 -19.770 1.00 72.94 88 VAL A C 1
ATOM 651 O O . VAL A 1 88 ? -26.994 9.298 -19.484 1.00 72.94 88 VAL A O 1
ATOM 654 N N . ALA A 1 89 ? -29.165 9.844 -19.497 1.00 65.69 89 ALA A N 1
ATOM 655 C CA . ALA A 1 89 ? -29.594 8.652 -18.762 1.00 65.69 89 ALA A CA 1
ATOM 656 C C . ALA A 1 89 ? -29.356 7.363 -19.566 1.00 65.69 89 ALA A C 1
ATOM 658 O O . ALA A 1 89 ? -28.901 6.357 -19.021 1.00 65.69 89 ALA A O 1
ATOM 659 N N . GLN A 1 90 ? -29.613 7.398 -20.876 1.00 59.41 90 GLN A N 1
ATOM 660 C CA . GLN A 1 90 ? -29.333 6.269 -21.765 1.00 59.41 90 GLN A CA 1
ATOM 661 C C . GLN A 1 90 ? -27.831 6.088 -21.999 1.00 59.41 90 GLN A C 1
ATOM 663 O O . GLN A 1 90 ? -27.357 4.951 -22.019 1.00 59.41 90 GLN A O 1
ATOM 668 N N . ALA A 1 91 ? -27.069 7.181 -22.109 1.00 64.38 91 ALA A N 1
ATOM 669 C CA . ALA A 1 91 ? -25.612 7.140 -22.198 1.00 64.38 91 ALA A CA 1
ATOM 670 C C . ALA A 1 91 ? -25.010 6.488 -20.945 1.00 64.38 91 ALA A C 1
ATOM 672 O O . ALA A 1 91 ? -24.211 5.559 -21.047 1.00 64.38 91 ALA A O 1
ATOM 673 N N . GLN A 1 92 ? -25.461 6.905 -19.760 1.00 62.91 92 GLN A N 1
ATOM 674 C CA . GLN A 1 92 ? -25.019 6.356 -18.482 1.00 62.91 92 GLN A CA 1
ATOM 675 C C . GLN A 1 92 ? -25.441 4.893 -18.306 1.00 62.91 92 GLN A C 1
ATOM 677 O O . GLN A 1 92 ? -24.648 4.094 -17.812 1.00 62.91 92 GLN A O 1
ATOM 682 N N . ALA A 1 93 ? -26.643 4.506 -18.742 1.00 57.75 93 ALA A N 1
ATOM 683 C CA . ALA A 1 93 ? -27.085 3.111 -18.727 1.00 57.75 93 ALA A CA 1
ATOM 684 C C . ALA A 1 93 ? -26.257 2.235 -19.683 1.00 57.75 93 ALA A C 1
ATOM 686 O O . ALA A 1 93 ? -25.834 1.145 -19.303 1.00 57.75 93 ALA A O 1
ATOM 687 N N . SER A 1 94 ? -25.961 2.728 -20.890 1.00 62.56 94 SER A N 1
ATOM 688 C CA . SER A 1 94 ? -25.100 2.048 -21.867 1.00 62.56 94 SER A CA 1
ATOM 689 C C . SER A 1 94 ? -23.687 1.847 -21.318 1.00 62.56 94 SER A C 1
ATOM 691 O O . SER A 1 94 ? -23.154 0.738 -21.363 1.00 62.56 94 SER A O 1
ATOM 693 N N . LEU A 1 95 ? -23.109 2.882 -20.700 1.00 62.03 95 LEU A N 1
ATOM 694 C CA . LEU A 1 95 ? -21.820 2.790 -20.014 1.00 62.03 95 LEU A CA 1
ATOM 695 C C . LEU A 1 95 ? -21.884 1.812 -18.835 1.00 62.03 95 LEU A C 1
ATOM 697 O O . LEU A 1 95 ? -21.030 0.942 -18.709 1.00 62.03 95 LEU A O 1
ATOM 701 N N . SER A 1 96 ? -22.937 1.870 -18.021 1.00 52.59 96 SER A N 1
ATOM 702 C CA . SER A 1 96 ? -23.113 0.975 -16.870 1.00 52.59 96 SER A CA 1
ATOM 703 C C . SER A 1 96 ? -23.246 -0.493 -17.273 1.00 52.59 96 SER A C 1
ATOM 705 O O . SER A 1 96 ? -22.825 -1.359 -16.516 1.00 52.59 96 SER A O 1
ATOM 707 N N . VAL A 1 97 ? -23.810 -0.790 -18.449 1.00 54.50 97 VAL A N 1
ATOM 708 C CA . VAL A 1 97 ? -23.876 -2.150 -19.009 1.00 54.50 97 VAL A CA 1
ATOM 709 C C . VAL A 1 97 ? -22.525 -2.568 -19.589 1.00 54.50 97 VAL A C 1
ATOM 711 O O . VAL A 1 97 ? -22.063 -3.668 -19.296 1.00 54.50 97 VAL A O 1
ATOM 714 N N . ARG A 1 98 ? -21.869 -1.694 -20.365 1.00 56.00 98 ARG A N 1
ATOM 715 C CA . ARG A 1 98 ? -20.557 -1.967 -20.985 1.00 56.00 98 ARG A CA 1
ATOM 716 C C . ARG A 1 98 ? -19.440 -2.155 -19.956 1.00 56.00 98 ARG A C 1
ATOM 718 O O . ARG A 1 98 ? -18.508 -2.909 -20.210 1.00 56.00 98 ARG A O 1
ATOM 725 N N . TYR A 1 99 ? -19.556 -1.503 -18.801 1.00 46.03 99 TYR A N 1
ATOM 726 C CA . TYR A 1 99 ? -18.560 -1.515 -17.729 1.00 46.03 99 TYR A CA 1
ATOM 727 C C . TYR A 1 99 ? -19.064 -2.194 -16.440 1.00 46.03 99 TYR A C 1
ATOM 729 O O . TYR A 1 99 ? -18.459 -2.033 -15.379 1.00 46.03 99 TYR A O 1
ATOM 737 N N . ARG A 1 100 ? -20.148 -2.989 -16.505 1.00 38.78 100 ARG A N 1
ATOM 738 C CA . ARG A 1 100 ? -20.603 -3.814 -15.371 1.00 38.78 100 ARG A CA 1
ATOM 739 C C . ARG A 1 100 ? -19.616 -4.956 -15.118 1.00 38.78 100 ARG A C 1
ATOM 741 O O . ARG A 1 100 ? -19.373 -5.764 -16.011 1.00 38.78 100 ARG A O 1
ATOM 748 N N . ALA A 1 101 ? -19.111 -5.085 -13.891 1.00 29.69 101 ALA A N 1
ATOM 749 C CA . ALA A 1 101 ? -18.424 -6.303 -13.455 1.00 29.69 101 ALA A CA 1
ATOM 750 C C . ALA A 1 101 ? -19.415 -7.491 -13.454 1.00 29.69 101 ALA A C 1
ATOM 752 O O . ALA A 1 101 ? -20.528 -7.334 -12.936 1.00 29.69 101 ALA A O 1
ATOM 753 N N . PRO A 1 102 ? -19.072 -8.659 -14.031 1.00 30.97 102 PRO A N 1
ATOM 754 C CA . PRO A 1 102 ? -20.010 -9.771 -14.112 1.00 30.97 102 PRO A CA 1
ATOM 755 C C . PRO A 1 102 ? -20.118 -10.528 -12.774 1.00 30.97 102 PRO A C 1
ATOM 757 O O . PRO A 1 102 ? -19.117 -10.669 -12.067 1.00 30.97 102 PRO A O 1
ATOM 760 N N . PRO A 1 103 ? -21.308 -11.063 -12.434 1.00 26.61 103 PRO A N 1
ATOM 761 C CA . PRO A 1 103 ? -21.452 -12.065 -11.387 1.00 26.61 103 PRO A CA 1
ATOM 762 C C . PRO A 1 103 ? -20.863 -13.398 -11.872 1.00 26.61 103 PRO A C 1
ATOM 764 O O . PRO A 1 103 ? -20.985 -13.765 -13.040 1.00 26.61 103 PRO A O 1
ATOM 767 N N . SER A 1 104 ? -20.203 -14.123 -10.974 1.00 34.25 104 SER A N 1
ATOM 768 C CA . SER A 1 104 ? -19.585 -15.420 -11.249 1.00 34.25 104 SER A CA 1
ATOM 769 C C . SER A 1 104 ? -20.599 -16.448 -11.770 1.00 34.25 104 SER A C 1
ATOM 771 O O . SER A 1 104 ? -21.518 -16.808 -11.042 1.00 34.25 104 SER A O 1
ATOM 773 N N . ALA A 1 105 ? -20.394 -16.974 -12.984 1.00 25.94 105 ALA A N 1
ATOM 774 C CA . ALA A 1 105 ? -20.898 -18.283 -13.412 1.00 25.94 105 ALA A CA 1
ATOM 775 C C . ALA A 1 105 ? -20.164 -18.791 -14.673 1.00 25.94 105 ALA A C 1
ATOM 777 O O . ALA A 1 105 ? -20.192 -18.154 -15.719 1.00 25.94 105 ALA A O 1
ATOM 778 N N . THR A 1 106 ? -19.541 -19.965 -14.522 1.00 25.22 106 THR A N 1
ATOM 779 C CA . THR A 1 106 ? -19.346 -21.061 -15.498 1.00 25.22 106 THR A CA 1
ATOM 780 C C . THR A 1 106 ? -18.753 -20.812 -16.894 1.00 25.22 106 THR A C 1
ATOM 782 O O . THR A 1 106 ? -19.281 -20.098 -17.737 1.00 25.22 106 THR A O 1
ATOM 785 N N . SER A 1 107 ? -17.707 -21.597 -17.163 1.00 34.19 107 SER A N 1
ATOM 786 C CA . SER A 1 107 ? -17.149 -21.948 -18.469 1.00 34.19 107 SER A CA 1
ATOM 787 C C . SER A 1 107 ? -18.189 -22.352 -19.521 1.00 34.19 107 SER A C 1
ATOM 789 O O . SER A 1 107 ? -19.014 -23.227 -19.269 1.00 34.19 107 SER A O 1
ATOM 791 N N . THR A 1 108 ? -18.044 -21.829 -20.737 1.00 25.02 108 THR A N 1
ATOM 792 C CA . THR A 1 108 ? -18.194 -22.541 -22.022 1.00 25.02 108 THR A CA 1
ATOM 793 C C . THR A 1 108 ? -17.598 -21.663 -23.128 1.00 25.02 108 THR A C 1
ATOM 795 O O . THR A 1 108 ? -17.427 -20.459 -22.955 1.00 25.02 108 THR A O 1
ATOM 798 N N . GLY A 1 109 ? -17.116 -22.303 -24.190 1.00 24.61 109 GLY A N 1
ATOM 799 C CA . GLY A 1 109 ? -16.018 -21.805 -25.013 1.00 24.61 109 GLY A CA 1
ATOM 800 C C . GLY A 1 109 ? -16.392 -20.935 -26.214 1.00 24.61 109 GLY A C 1
ATOM 801 O O . GLY A 1 109 ? -17.550 -20.808 -26.587 1.00 24.61 109 GLY A O 1
ATOM 802 N N . GLY A 1 110 ? -15.328 -20.451 -26.864 1.00 26.02 110 GLY A N 1
ATOM 803 C CA . GLY A 1 110 ? -15.264 -20.211 -28.307 1.00 26.02 110 GLY A CA 1
ATOM 804 C C . GLY A 1 110 ? -15.789 -18.863 -28.797 1.00 26.02 110 GLY A C 1
ATOM 805 O O . GLY A 1 110 ? -16.988 -18.658 -28.923 1.00 26.02 110 GLY A O 1
ATOM 806 N N . GLY A 1 111 ? -14.876 -17.976 -29.194 1.00 24.33 111 GLY A N 1
ATOM 807 C CA . GLY A 1 111 ? -15.232 -16.781 -29.958 1.00 24.33 111 GLY A CA 1
ATOM 808 C C . GLY A 1 111 ? -14.029 -15.916 -30.303 1.00 24.33 111 GLY A C 1
ATOM 809 O O . GLY A 1 111 ? -13.640 -15.034 -29.549 1.00 24.33 111 GLY A O 1
ATOM 810 N N . THR A 1 112 ? -13.434 -16.185 -31.460 1.00 36.09 112 THR A N 1
ATOM 811 C CA . THR A 1 112 ? -12.433 -15.356 -32.139 1.00 36.09 112 THR A CA 1
ATOM 812 C C . THR A 1 112 ? -12.956 -13.942 -32.416 1.00 36.09 112 THR A C 1
ATOM 814 O O . THR A 1 112 ? -13.987 -13.791 -33.066 1.00 36.09 112 THR A O 1
ATOM 817 N N . GLY A 1 113 ? -12.207 -12.908 -32.025 1.00 28.27 113 GLY A N 1
ATOM 818 C CA . GLY A 1 113 ? -12.493 -11.520 -32.400 1.00 28.27 113 GLY A CA 1
ATOM 819 C C . GLY A 1 113 ? -11.373 -10.574 -31.972 1.00 28.27 113 GLY A C 1
ATOM 820 O O . GLY A 1 113 ? -11.018 -10.500 -30.804 1.00 28.27 113 GLY A O 1
ATOM 821 N N . ARG A 1 114 ? -10.762 -9.901 -32.944 1.00 32.84 114 ARG A N 1
ATOM 822 C CA . ARG A 1 114 ? -9.463 -9.221 -32.877 1.00 32.84 114 ARG A CA 1
ATOM 823 C C . ARG A 1 114 ? -9.628 -7.701 -32.722 1.00 32.84 114 ARG A C 1
ATOM 825 O O . ARG A 1 114 ? -10.429 -7.112 -33.432 1.00 32.84 114 ARG A O 1
ATOM 832 N N . ARG A 1 115 ? -8.717 -7.111 -31.928 1.00 34.31 115 ARG A N 1
ATOM 833 C CA . ARG A 1 115 ? -8.250 -5.701 -31.868 1.00 34.31 115 ARG A CA 1
ATOM 834 C C . ARG A 1 115 ? -9.166 -4.617 -31.276 1.00 34.31 115 ARG A C 1
ATOM 836 O O . ARG A 1 115 ? -10.175 -4.248 -31.857 1.00 34.31 115 ARG A O 1
ATOM 843 N N . GLY A 1 116 ? -8.629 -3.947 -30.250 1.00 25.48 116 GLY A N 1
ATOM 844 C CA . GLY A 1 116 ? -8.987 -2.574 -29.890 1.00 25.48 116 GLY A CA 1
ATOM 845 C C . GLY A 1 116 ? -8.277 -2.066 -28.632 1.00 25.48 116 GLY A C 1
ATOM 846 O O . GLY A 1 116 ? -8.868 -2.106 -27.566 1.00 25.48 116 GLY A O 1
ATOM 847 N N . GLY A 1 117 ? -7.038 -1.574 -28.772 1.00 26.34 117 GLY A N 1
ATOM 848 C CA . GLY A 1 117 ? -6.295 -0.839 -27.736 1.00 26.34 117 GLY A CA 1
ATOM 849 C C . GLY A 1 117 ? -5.584 -1.723 -26.711 1.00 26.34 117 GLY A C 1
ATOM 850 O O . GLY A 1 117 ? -6.225 -2.441 -25.954 1.00 26.34 117 GLY A O 1
ATOM 851 N N . THR A 1 118 ? -4.252 -1.663 -26.671 1.00 34.38 118 THR A N 1
ATOM 852 C CA . THR A 1 118 ? -3.425 -2.321 -25.648 1.00 34.38 118 THR A CA 1
ATOM 853 C C . THR A 1 118 ? -3.617 -1.604 -24.310 1.00 34.38 118 THR A C 1
ATOM 855 O O . THR A 1 118 ? -2.750 -0.875 -23.842 1.00 34.38 118 THR A O 1
ATOM 858 N N . GLN A 1 119 ? -4.789 -1.765 -23.701 1.00 36.41 119 GLN A N 1
ATOM 859 C CA . GLN A 1 119 ? -4.920 -1.580 -22.268 1.00 36.41 119 GLN A CA 1
ATOM 860 C C . GLN A 1 119 ? -4.010 -2.644 -21.641 1.00 36.41 119 GLN A C 1
ATOM 862 O O . GLN A 1 119 ? -4.133 -3.810 -22.033 1.00 36.41 119 GLN A O 1
ATOM 867 N N . PRO A 1 120 ? -3.066 -2.288 -20.747 1.00 41.88 120 PRO A N 1
ATOM 868 C CA . PRO A 1 120 ? -2.259 -3.287 -20.067 1.00 41.88 120 PRO A CA 1
ATOM 869 C C . PRO A 1 120 ? -3.225 -4.280 -19.438 1.00 41.88 120 PRO A C 1
ATOM 871 O O . PRO A 1 120 ? -4.060 -3.900 -18.614 1.00 41.88 120 PRO A O 1
ATOM 874 N N . SER A 1 121 ? -3.184 -5.526 -19.902 1.00 50.56 121 SER A N 1
ATOM 875 C CA . SER A 1 121 ? -3.989 -6.597 -19.340 1.00 50.56 121 SER A CA 1
ATOM 876 C C . SER A 1 121 ? -3.697 -6.626 -17.848 1.00 50.56 121 SER A C 1
ATOM 878 O O . SER A 1 121 ? -2.553 -6.845 -17.446 1.00 50.56 121 SER A O 1
ATOM 880 N N . VAL A 1 122 ? -4.715 -6.313 -17.039 1.00 58.91 122 VAL A N 1
ATOM 881 C CA . VAL A 1 122 ? -4.585 -6.348 -15.585 1.00 58.91 122 VAL A CA 1
ATOM 882 C C . VAL A 1 122 ? -4.126 -7.758 -15.235 1.00 58.91 122 VAL A C 1
ATOM 884 O O . VAL A 1 122 ? -4.775 -8.719 -15.662 1.00 58.91 122 VAL A O 1
ATOM 887 N N . PRO A 1 123 ? -3.003 -7.905 -14.519 1.00 65.44 123 PRO A N 1
ATOM 888 C CA . PRO A 1 123 ? -2.494 -9.214 -14.179 1.00 65.44 123 PRO A CA 1
ATOM 889 C C . PRO A 1 123 ? -3.555 -10.098 -13.518 1.00 65.44 123 PRO A C 1
ATOM 891 O O . PRO A 1 123 ? -4.353 -9.571 -12.737 1.00 65.44 123 PRO A O 1
ATOM 894 N N . PRO A 1 124 ? -3.556 -11.424 -13.749 1.00 68.69 124 PRO A N 1
ATOM 895 C CA . PRO A 1 124 ? -4.525 -12.331 -13.134 1.00 68.69 124 PRO A CA 1
ATOM 896 C C . PRO A 1 124 ? -4.631 -12.179 -11.608 1.00 68.69 124 PRO A C 1
ATOM 898 O O . PRO A 1 124 ? -5.720 -12.255 -11.047 1.00 68.69 124 PRO A O 1
ATOM 901 N N . GLU A 1 125 ? -3.524 -11.896 -10.919 1.00 72.25 125 GLU A N 1
ATOM 902 C CA . GLU A 1 125 ? -3.507 -11.657 -9.470 1.00 72.25 125 GLU A CA 1
ATOM 903 C C . GLU A 1 125 ? -4.241 -10.374 -9.033 1.00 72.25 125 GLU A C 1
ATOM 905 O O . GLU A 1 125 ? -4.774 -10.310 -7.921 1.00 72.25 125 GLU A O 1
ATOM 910 N N . ALA A 1 126 ? -4.310 -9.373 -9.915 1.00 74.38 126 ALA A N 1
ATOM 911 C CA . ALA A 1 126 ? -5.028 -8.117 -9.724 1.00 74.38 126 ALA A CA 1
ATOM 912 C C . ALA A 1 126 ? -6.461 -8.177 -10.278 1.00 74.38 126 ALA A C 1
ATOM 914 O O . ALA A 1 126 ? -7.151 -7.158 -10.314 1.00 74.38 126 ALA A O 1
ATOM 915 N N . ALA A 1 127 ? -6.941 -9.366 -10.663 1.00 73.38 127 ALA A N 1
ATOM 916 C CA . ALA A 1 127 ? -8.331 -9.563 -11.039 1.00 73.38 127 ALA A CA 1
ATOM 917 C C . ALA A 1 127 ? -9.271 -9.052 -9.932 1.00 73.38 127 ALA A C 1
ATOM 919 O O . ALA A 1 127 ? -9.099 -9.358 -8.742 1.00 73.38 127 ALA A O 1
ATOM 920 N N . GLY A 1 128 ? -10.252 -8.249 -10.352 1.00 73.81 128 GLY A N 1
ATOM 921 C CA . GLY A 1 128 ? -11.201 -7.557 -9.479 1.00 73.81 128 GLY A CA 1
ATOM 922 C C . GLY A 1 128 ? -10.781 -6.143 -9.061 1.00 73.81 128 GLY A C 1
ATOM 923 O O . GLY A 1 128 ? -11.602 -5.435 -8.486 1.00 73.81 128 GLY A O 1
ATOM 924 N N . LEU A 1 129 ? -9.553 -5.704 -9.365 1.00 77.56 129 LEU A N 1
ATOM 925 C CA . LEU A 1 129 ? -9.121 -4.323 -9.139 1.00 77.56 129 LEU A CA 1
ATOM 926 C C . LEU A 1 129 ? -9.317 -3.459 -10.389 1.00 77.56 129 LEU A C 1
ATOM 928 O O . LEU A 1 129 ? -9.068 -3.928 -11.504 1.00 77.56 129 LEU A O 1
ATOM 932 N N . PRO A 1 130 ? -9.682 -2.174 -10.229 1.00 81.62 130 PRO A N 1
ATOM 933 C CA . PRO A 1 130 ? -9.570 -1.208 -11.313 1.00 81.62 130 PRO A CA 1
ATOM 934 C C . PRO A 1 130 ? -8.128 -1.150 -11.833 1.00 81.62 130 PRO A C 1
ATOM 936 O O . PRO A 1 130 ? -7.179 -1.152 -11.046 1.00 81.62 130 PRO A O 1
ATOM 939 N N . ALA A 1 131 ? -7.958 -1.056 -13.154 1.00 76.75 131 ALA A N 1
ATOM 940 C CA . ALA A 1 131 ? -6.636 -1.059 -13.788 1.00 76.75 131 ALA A CA 1
ATOM 941 C C . ALA A 1 131 ? -5.717 0.056 -13.254 1.00 76.75 131 ALA A C 1
ATOM 943 O O . ALA A 1 131 ? -4.524 -0.165 -13.071 1.00 76.75 131 ALA A O 1
ATOM 944 N N . GLU A 1 132 ? -6.283 1.222 -12.936 1.00 80.38 132 GLU A N 1
ATOM 945 C CA . GLU A 1 132 ? -5.564 2.361 -12.352 1.00 80.38 132 GLU A CA 1
ATOM 946 C C . GLU A 1 132 ? -4.997 2.042 -10.965 1.00 80.38 132 GLU A C 1
ATOM 948 O O . GLU A 1 132 ? -3.837 2.331 -10.683 1.00 80.38 132 GLU A O 1
ATOM 953 N N . VAL A 1 133 ? -5.793 1.389 -10.112 1.00 83.94 133 VAL A N 1
ATOM 954 C CA . VAL A 1 133 ? -5.371 0.953 -8.774 1.00 83.94 133 VAL A CA 1
ATOM 955 C C . VAL A 1 133 ? -4.280 -0.102 -8.896 1.00 83.94 133 VAL A C 1
ATOM 957 O O . VAL A 1 133 ? -3.247 -0.011 -8.229 1.00 83.94 133 VAL A O 1
ATOM 960 N N . ALA A 1 134 ? -4.497 -1.095 -9.762 1.00 84.06 134 ALA A N 1
ATOM 961 C CA . ALA A 1 134 ? -3.544 -2.170 -9.978 1.00 84.06 134 ALA A CA 1
ATOM 962 C C . ALA A 1 134 ? -2.194 -1.620 -10.472 1.00 84.06 134 ALA A C 1
ATOM 964 O O . ALA A 1 134 ? -1.151 -1.922 -9.885 1.00 84.06 134 ALA A O 1
ATOM 965 N N . GLY A 1 135 ? -2.229 -0.755 -11.490 1.00 82.31 135 GLY A N 1
ATOM 966 C CA . GLY A 1 135 ? -1.060 -0.091 -12.058 1.00 82.31 135 GLY A CA 1
ATOM 967 C C . GLY A 1 135 ? -0.328 0.784 -11.043 1.00 82.31 135 GLY A C 1
ATOM 968 O O . GLY A 1 135 ? 0.874 0.610 -10.861 1.00 82.31 135 GLY A O 1
ATOM 969 N N . ALA A 1 136 ? -1.041 1.649 -10.317 1.00 83.88 136 ALA A N 1
ATOM 970 C CA . ALA A 1 136 ? -0.439 2.541 -9.326 1.00 83.88 136 ALA A CA 1
ATOM 971 C C . ALA A 1 136 ? 0.218 1.774 -8.166 1.00 83.88 136 ALA A C 1
ATOM 973 O O . ALA A 1 136 ? 1.344 2.085 -7.774 1.00 83.88 136 ALA A O 1
ATOM 974 N N . LYS A 1 137 ? -0.440 0.727 -7.643 1.00 87.06 137 LYS A N 1
ATOM 975 C CA . LYS A 1 137 ? 0.143 -0.129 -6.596 1.00 87.06 137 LYS A CA 1
ATOM 976 C C . LYS A 1 137 ? 1.391 -0.859 -7.093 1.00 87.06 137 LYS A C 1
ATOM 978 O O . LYS A 1 137 ? 2.380 -0.951 -6.365 1.00 87.06 137 LYS A O 1
ATOM 983 N N . PHE A 1 138 ? 1.365 -1.359 -8.330 1.00 87.06 138 PHE A N 1
ATOM 984 C CA . PHE A 1 138 ? 2.529 -2.007 -8.928 1.00 87.06 138 PHE A CA 1
ATOM 985 C C . PHE A 1 138 ? 3.685 -1.019 -9.131 1.00 87.06 138 PHE A C 1
ATOM 987 O O . PHE A 1 138 ? 4.805 -1.316 -8.724 1.00 87.06 138 PHE A O 1
ATOM 994 N N . GLN A 1 139 ? 3.417 0.166 -9.685 1.00 84.94 139 GLN A N 1
ATOM 995 C CA . GLN A 1 139 ? 4.411 1.227 -9.877 1.00 84.94 139 GLN A CA 1
ATOM 996 C C . GLN A 1 139 ? 5.039 1.670 -8.551 1.00 84.94 139 GLN A C 1
ATOM 998 O O . GLN A 1 139 ? 6.256 1.833 -8.477 1.00 84.94 139 GLN A O 1
ATOM 1003 N N . GLN A 1 140 ? 4.246 1.811 -7.482 1.00 84.69 140 GLN A N 1
ATOM 1004 C CA . GLN A 1 140 ? 4.779 2.146 -6.162 1.00 84.69 140 GLN A CA 1
ATOM 1005 C C . GLN A 1 140 ? 5.752 1.067 -5.663 1.00 84.69 140 GLN A C 1
ATOM 1007 O O . GLN A 1 140 ? 6.879 1.381 -5.274 1.00 84.69 140 GLN A O 1
ATOM 1012 N N . LEU A 1 141 ? 5.343 -0.204 -5.704 1.00 87.25 141 LEU A N 1
ATOM 1013 C CA . LEU A 1 141 ? 6.193 -1.315 -5.275 1.00 87.25 141 LEU A CA 1
ATOM 1014 C C . LEU A 1 141 ? 7.472 -1.410 -6.122 1.00 87.25 141 LEU A C 1
ATOM 1016 O O . LEU A 1 141 ? 8.560 -1.625 -5.589 1.00 87.25 141 LEU A O 1
ATOM 1020 N N . GLU A 1 142 ? 7.346 -1.232 -7.436 1.00 89.25 142 GLU A N 1
ATOM 1021 C CA . GLU A 1 142 ? 8.458 -1.232 -8.384 1.00 89.25 142 GLU A CA 1
ATOM 1022 C C . GLU A 1 142 ? 9.446 -0.100 -8.090 1.00 89.25 142 GLU A C 1
ATOM 1024 O O . GLU A 1 142 ? 10.653 -0.335 -8.101 1.00 89.25 142 GLU A O 1
ATOM 1029 N N . ALA A 1 143 ? 8.968 1.104 -7.768 1.00 85.38 143 ALA A N 1
ATOM 1030 C CA . ALA A 1 143 ? 9.808 2.255 -7.442 1.00 85.38 143 ALA A CA 1
ATOM 1031 C C . ALA A 1 143 ? 10.588 2.082 -6.125 1.00 85.38 143 ALA A C 1
ATOM 1033 O O . ALA A 1 143 ? 11.749 2.508 -6.039 1.00 85.38 143 ALA A O 1
ATOM 1034 N N . GLU A 1 144 ? 9.969 1.451 -5.123 1.00 83.62 144 GLU A N 1
ATOM 1035 C CA . GLU A 1 144 ? 10.564 1.154 -3.811 1.00 83.62 144 GLU A CA 1
ATOM 1036 C C . GLU A 1 144 ? 11.559 -0.019 -3.860 1.00 83.62 144 GLU A C 1
ATOM 1038 O O . GLU A 1 144 ? 12.432 -0.130 -2.999 1.00 83.62 144 GLU A O 1
ATOM 1043 N N . PHE A 1 145 ? 11.464 -0.896 -4.862 1.00 84.19 145 PHE A N 1
ATOM 1044 C CA . PHE A 1 145 ? 12.301 -2.087 -4.946 1.00 84.19 145 PHE A CA 1
ATOM 1045 C C . PHE A 1 145 ? 13.765 -1.749 -5.326 1.00 84.19 145 PHE A C 1
ATOM 1047 O O . PHE A 1 145 ? 14.004 -1.178 -6.403 1.00 84.19 145 PHE A O 1
ATOM 1054 N N . PRO A 1 146 ? 14.768 -2.138 -4.502 1.00 77.12 146 PRO A N 1
ATOM 1055 C CA . PRO A 1 146 ? 16.190 -1.839 -4.721 1.00 77.12 146 PRO A CA 1
ATOM 1056 C C . PRO A 1 146 ? 16.867 -2.811 -5.711 1.00 77.12 146 PRO A C 1
ATOM 1058 O O . PRO A 1 146 ? 18.029 -3.167 -5.551 1.00 77.12 146 PRO A O 1
ATOM 1061 N N . GLY A 1 147 ? 16.128 -3.289 -6.714 1.00 78.44 147 GLY A N 1
ATOM 1062 C CA . GLY A 1 147 ? 16.626 -4.253 -7.695 1.00 78.44 147 GLY A CA 1
ATOM 1063 C C . GLY A 1 147 ? 17.491 -3.635 -8.788 1.00 78.44 147 GLY A C 1
ATOM 1064 O O . GLY A 1 147 ? 17.405 -2.437 -9.066 1.00 78.44 147 GLY A O 1
ATOM 1065 N N . GLU A 1 148 ? 18.275 -4.484 -9.457 1.00 84.31 148 GLU A N 1
ATOM 1066 C CA . GLU A 1 148 ? 19.021 -4.103 -10.655 1.00 84.31 148 GLU A CA 1
ATOM 1067 C C . GLU A 1 148 ? 18.091 -3.646 -11.782 1.00 84.31 148 GLU A C 1
ATOM 1069 O O . GLU A 1 148 ? 17.050 -4.255 -12.061 1.00 84.31 148 GLU A O 1
ATOM 1074 N N . ARG A 1 149 ? 18.512 -2.584 -12.468 1.00 89.81 149 ARG A N 1
ATOM 1075 C CA . ARG A 1 149 ? 17.737 -1.928 -13.518 1.00 89.81 149 ARG A CA 1
ATOM 1076 C C . ARG A 1 149 ? 18.509 -1.895 -14.824 1.00 89.81 149 ARG A C 1
ATOM 1078 O O . ARG A 1 149 ? 19.738 -1.904 -14.839 1.00 89.81 149 ARG A O 1
ATOM 1085 N N . LEU A 1 150 ? 17.759 -1.893 -15.914 1.00 89.94 150 LEU A N 1
ATOM 1086 C CA . LEU A 1 150 ? 18.261 -1.597 -17.244 1.00 89.94 150 LEU A CA 1
ATOM 1087 C C . LEU A 1 150 ? 18.470 -0.084 -17.394 1.00 89.94 150 LEU A C 1
ATOM 1089 O O . LEU A 1 150 ? 17.959 0.716 -16.606 1.00 89.94 150 LEU A O 1
ATOM 1093 N N . SER A 1 151 ? 19.219 0.285 -18.430 1.00 89.88 151 SER A N 1
ATOM 1094 C CA . SER A 1 151 ? 19.408 1.671 -18.860 1.00 89.88 151 SER A CA 1
ATOM 1095 C C . SER A 1 151 ? 18.065 2.361 -19.138 1.00 89.88 151 SER A C 1
ATOM 1097 O O . SER A 1 151 ? 17.085 1.707 -19.494 1.00 89.88 151 SER A O 1
ATOM 1099 N N . MET A 1 152 ? 18.022 3.686 -18.982 1.00 91.00 152 MET A N 1
ATOM 1100 C CA . MET A 1 152 ? 16.890 4.513 -19.425 1.00 91.00 152 MET A CA 1
ATOM 1101 C C . MET A 1 152 ? 17.015 4.933 -20.897 1.00 91.00 152 MET A C 1
ATOM 1103 O O . MET A 1 152 ? 16.150 5.642 -21.399 1.00 91.00 152 MET A O 1
ATOM 1107 N N . ASP A 1 153 ? 18.067 4.515 -21.603 1.00 93.00 153 ASP A N 1
ATOM 1108 C CA . ASP A 1 153 ? 18.186 4.774 -23.035 1.00 93.00 153 ASP A CA 1
ATOM 1109 C C . ASP A 1 153 ? 17.082 4.026 -23.804 1.00 93.00 153 ASP A C 1
ATOM 1111 O O . ASP A 1 153 ? 17.038 2.795 -23.879 1.00 93.00 153 ASP A O 1
ATOM 1115 N N . VAL A 1 154 ? 16.179 4.804 -24.396 1.00 92.12 154 VAL A N 1
ATOM 1116 C CA . VAL A 1 154 ? 15.029 4.329 -25.172 1.00 92.12 154 VAL A CA 1
ATOM 1117 C C . VAL A 1 154 ? 15.453 3.456 -26.356 1.00 92.12 154 VAL A C 1
ATOM 1119 O O . VAL A 1 154 ? 14.786 2.460 -26.649 1.00 92.12 154 VAL A O 1
ATOM 1122 N N . ALA A 1 155 ? 16.551 3.789 -27.037 1.00 91.88 155 ALA A N 1
ATOM 1123 C CA . ALA A 1 155 ? 17.043 3.028 -28.180 1.00 91.88 155 ALA A CA 1
ATOM 1124 C C . ALA A 1 155 ? 17.655 1.692 -27.736 1.00 91.88 155 ALA A C 1
ATOM 1126 O O . ALA A 1 155 ? 17.445 0.664 -28.386 1.00 91.88 155 ALA A O 1
ATOM 1127 N N . GLU A 1 156 ? 18.377 1.672 -26.614 1.00 92.25 156 GLU A N 1
ATOM 1128 C CA . GLU A 1 156 ? 18.871 0.428 -26.011 1.00 92.25 156 GLU A CA 1
ATOM 1129 C C . GLU A 1 156 ? 17.727 -0.471 -25.545 1.00 92.25 156 GLU A C 1
ATOM 1131 O O . GLU A 1 156 ? 17.709 -1.653 -25.888 1.00 92.25 156 GLU A O 1
ATOM 1136 N N . LEU A 1 157 ? 16.736 0.081 -24.841 1.00 90.38 157 LEU A N 1
ATOM 1137 C CA . LEU A 1 157 ? 15.573 -0.669 -24.363 1.00 90.38 157 LEU A CA 1
ATOM 1138 C C . LEU A 1 157 ? 14.731 -1.230 -25.510 1.00 90.38 157 LEU A C 1
ATOM 1140 O O . LEU A 1 157 ? 14.307 -2.384 -25.455 1.00 90.38 157 LEU A O 1
ATOM 1144 N N . THR A 1 158 ? 14.523 -0.449 -26.570 1.00 89.88 158 THR A N 1
ATOM 1145 C CA . THR A 1 158 ? 13.764 -0.895 -27.745 1.00 89.88 158 THR A CA 1
ATOM 1146 C C . THR A 1 158 ? 14.482 -2.047 -28.448 1.00 89.88 158 THR A C 1
ATOM 1148 O O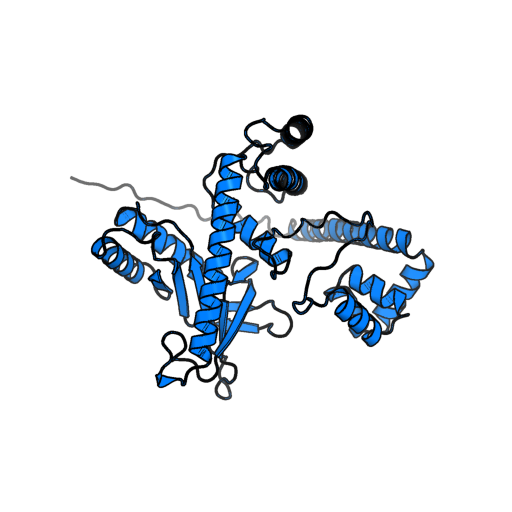 . THR A 1 158 ? 13.860 -3.073 -28.728 1.00 89.88 158 THR A O 1
ATOM 1151 N N . ARG A 1 159 ? 15.804 -1.933 -28.662 1.00 89.38 159 ARG A N 1
ATOM 1152 C CA . ARG A 1 159 ? 16.626 -3.025 -29.217 1.00 89.38 159 ARG A CA 1
ATOM 1153 C C . ARG A 1 159 ? 16.607 -4.260 -28.321 1.00 89.38 159 ARG A C 1
ATOM 1155 O O . ARG A 1 159 ? 16.411 -5.366 -28.820 1.00 89.38 159 ARG A O 1
ATOM 1162 N N . HIS A 1 160 ? 16.760 -4.071 -27.010 1.00 87.00 160 HIS A N 1
ATOM 1163 C CA . HIS A 1 160 ? 16.712 -5.153 -26.033 1.00 87.00 160 HIS A CA 1
ATOM 1164 C C . HIS A 1 160 ? 15.371 -5.892 -26.092 1.00 87.00 160 HIS A C 1
ATOM 1166 O O . HIS A 1 160 ? 15.351 -7.108 -26.253 1.00 87.00 160 HIS A O 1
ATOM 1172 N N . ARG A 1 161 ? 14.247 -5.167 -26.074 1.00 87.19 161 ARG A N 1
ATOM 1173 C CA . ARG A 1 161 ? 12.901 -5.744 -26.193 1.00 87.19 161 ARG A CA 1
ATOM 1174 C C . ARG A 1 161 ? 12.730 -6.547 -27.484 1.00 87.19 161 ARG A C 1
ATOM 1176 O O . ARG A 1 161 ? 12.216 -7.660 -27.430 1.00 87.19 161 ARG A O 1
ATOM 1183 N N . HIS A 1 162 ? 13.166 -6.012 -28.626 1.00 86.62 162 HIS A N 1
ATOM 1184 C CA . HIS A 1 162 ? 13.091 -6.734 -29.900 1.00 86.62 162 HIS A CA 1
ATOM 1185 C C . HIS A 1 162 ? 13.910 -8.028 -29.878 1.00 86.62 162 HIS A C 1
ATOM 1187 O O . HIS A 1 162 ? 13.433 -9.049 -30.368 1.00 86.62 162 HIS A O 1
ATOM 1193 N N . ALA A 1 163 ? 15.092 -8.021 -29.255 1.00 84.69 163 ALA A N 1
ATOM 1194 C CA . ALA A 1 163 ? 15.881 -9.236 -29.067 1.00 84.69 163 ALA A CA 1
ATOM 1195 C C . ALA A 1 163 ? 15.140 -10.273 -28.202 1.00 84.69 163 ALA A C 1
ATOM 1197 O O . ALA A 1 163 ? 15.089 -11.443 -28.571 1.00 84.69 163 ALA A O 1
ATOM 1198 N N . LEU A 1 164 ? 14.494 -9.844 -27.109 1.00 82.94 164 LEU A N 1
ATOM 1199 C CA . LEU A 1 164 ? 13.706 -10.731 -26.239 1.00 82.94 164 LEU A CA 1
ATOM 1200 C C . LEU A 1 164 ? 12.445 -11.296 -26.918 1.00 82.94 164 LEU A C 1
ATOM 1202 O O . LEU A 1 164 ? 12.014 -12.401 -26.588 1.00 82.94 164 LEU A O 1
ATOM 1206 N N . GLN A 1 165 ? 11.848 -10.547 -27.852 1.00 78.50 165 GLN A N 1
ATOM 1207 C CA . GLN A 1 165 ? 10.726 -11.010 -28.678 1.00 78.50 165 GLN A CA 1
ATOM 1208 C C . GLN A 1 165 ? 11.172 -12.021 -29.740 1.00 78.50 165 GLN A C 1
ATOM 1210 O O . GLN A 1 165 ? 10.448 -12.975 -30.010 1.00 78.50 165 GLN A O 1
ATOM 1215 N N . ALA A 1 166 ? 12.343 -11.806 -30.346 1.00 77.69 166 ALA A N 1
ATOM 1216 C CA . ALA A 1 166 ? 12.880 -12.671 -31.392 1.00 77.69 166 ALA A CA 1
ATOM 1217 C C . ALA A 1 166 ? 13.416 -14.001 -30.841 1.00 77.69 166 ALA A C 1
ATOM 1219 O O . ALA A 1 166 ? 13.267 -15.037 -31.484 1.00 77.69 166 ALA A O 1
ATOM 1220 N N . ALA A 1 167 ? 14.023 -13.978 -29.653 1.00 69.31 167 ALA A N 1
ATOM 1221 C CA . ALA A 1 167 ? 14.550 -15.161 -28.992 1.00 69.31 167 ALA A CA 1
ATOM 1222 C C . ALA A 1 167 ? 14.286 -15.081 -27.484 1.00 69.31 167 ALA A C 1
ATOM 1224 O O . ALA A 1 167 ? 15.007 -14.417 -26.736 1.00 69.31 167 ALA A O 1
ATOM 1225 N N . ALA A 1 168 ? 13.254 -15.791 -27.025 1.00 65.31 168 ALA A N 1
ATOM 1226 C CA . ALA A 1 168 ? 13.092 -16.044 -25.601 1.00 65.31 168 ALA A CA 1
ATOM 1227 C C . ALA A 1 168 ? 14.229 -16.975 -25.133 1.00 65.31 168 ALA A C 1
ATOM 1229 O O . ALA A 1 168 ? 14.453 -18.005 -25.776 1.00 65.31 168 ALA A O 1
ATOM 1230 N N . PRO A 1 169 ? 14.934 -16.673 -24.027 1.00 63.69 169 PRO A N 1
ATOM 1231 C CA . PRO A 1 169 ? 15.894 -17.611 -23.455 1.00 63.69 169 PRO A CA 1
ATOM 1232 C C . PRO A 1 169 ? 15.206 -18.951 -23.165 1.00 63.69 169 PRO A C 1
ATOM 1234 O O . PRO A 1 169 ? 14.081 -18.961 -22.657 1.00 63.69 169 PRO A O 1
ATOM 1237 N N . ALA A 1 170 ? 15.868 -20.071 -23.471 1.00 60.28 170 ALA A N 1
ATOM 1238 C CA . ALA A 1 170 ? 15.297 -21.416 -23.311 1.00 60.28 170 ALA A CA 1
ATOM 1239 C C . ALA A 1 170 ? 14.843 -21.700 -21.863 1.00 60.28 170 ALA A C 1
ATOM 1241 O O . ALA A 1 170 ? 13.840 -22.369 -21.632 1.00 60.28 170 ALA A O 1
ATOM 1242 N N . GLU A 1 171 ? 15.534 -21.114 -20.883 1.00 60.00 171 GLU A N 1
ATOM 1243 C CA . GLU A 1 17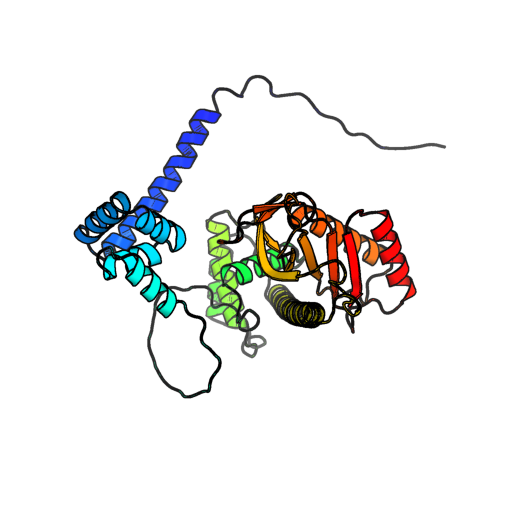1 ? 15.224 -21.184 -19.446 1.00 60.00 171 GLU A CA 1
ATOM 1244 C C . GLU A 1 171 ? 13.953 -20.403 -19.052 1.00 60.00 171 GLU A C 1
ATOM 1246 O O . GLU A 1 171 ? 13.389 -20.601 -17.972 1.00 60.00 171 GLU A O 1
ATOM 1251 N N . VAL A 1 172 ? 13.492 -19.494 -19.916 1.00 58.72 172 VAL A N 1
ATOM 1252 C CA . VAL A 1 172 ? 12.416 -18.537 -19.628 1.00 58.72 172 VAL A CA 1
ATOM 1253 C C . VAL A 1 172 ? 11.158 -18.798 -20.458 1.00 58.72 172 VAL A C 1
ATOM 1255 O O . VAL A 1 172 ? 10.060 -18.447 -20.031 1.00 58.72 172 VAL A O 1
ATOM 1258 N N . THR A 1 173 ? 11.269 -19.498 -21.590 1.00 52.06 173 THR A N 1
ATOM 1259 C CA . THR A 1 173 ? 10.116 -19.869 -22.435 1.00 52.06 173 THR A CA 1
ATOM 1260 C C . THR A 1 173 ? 9.109 -20.768 -21.707 1.00 52.06 173 THR A C 1
ATOM 1262 O O . THR A 1 173 ? 7.929 -20.769 -22.046 1.00 52.06 173 THR A O 1
ATOM 1265 N N . ALA A 1 174 ? 9.548 -21.486 -20.669 1.00 49.88 174 ALA A N 1
ATOM 1266 C CA . ALA A 1 174 ? 8.688 -22.291 -19.800 1.00 49.88 174 ALA A CA 1
ATOM 1267 C C . ALA A 1 174 ? 7.914 -21.467 -18.746 1.00 49.88 174 ALA A C 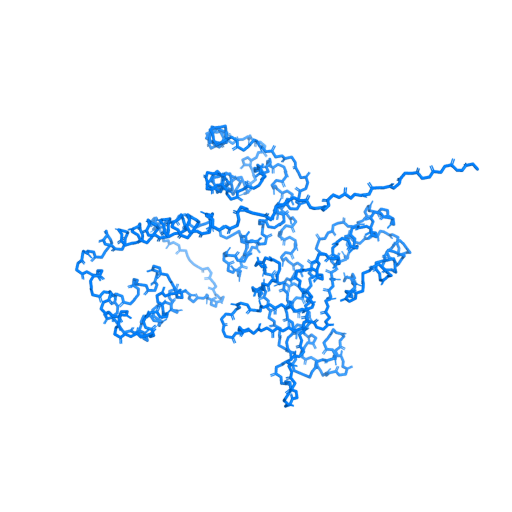1
ATOM 1269 O O . ALA A 1 174 ? 7.118 -22.027 -17.993 1.00 49.88 174 ALA A O 1
ATOM 1270 N N . GLN A 1 175 ? 8.150 -20.153 -18.649 1.00 60.09 175 GLN A N 1
ATOM 1271 C CA . GLN A 1 175 ? 7.624 -19.318 -17.572 1.00 60.09 175 GLN A CA 1
ATOM 1272 C C . GLN A 1 175 ? 6.432 -18.475 -18.062 1.00 60.09 175 GLN A C 1
ATOM 1274 O O . GLN A 1 175 ? 6.609 -17.625 -18.938 1.00 60.09 175 GLN A O 1
ATOM 1279 N N . PRO A 1 176 ? 5.228 -18.617 -17.466 1.00 66.69 176 PRO A N 1
ATOM 1280 C CA . PRO A 1 176 ? 4.005 -17.943 -17.927 1.00 66.69 176 PRO A CA 1
ATOM 1281 C C . PRO A 1 176 ? 4.086 -16.410 -18.008 1.00 66.69 176 PRO A C 1
ATOM 1283 O O . PRO A 1 176 ? 3.291 -15.785 -18.698 1.00 66.69 176 PRO A O 1
ATOM 1286 N N . ARG A 1 177 ? 5.043 -15.796 -17.300 1.00 74.31 177 ARG A N 1
ATOM 1287 C CA . ARG A 1 177 ? 5.171 -14.340 -17.126 1.00 74.31 177 ARG A CA 1
ATOM 1288 C C . ARG A 1 177 ? 6.137 -13.661 -18.101 1.00 74.31 177 ARG A C 1
ATOM 1290 O O . ARG A 1 177 ? 6.366 -12.460 -17.978 1.00 74.31 177 ARG A O 1
ATOM 1297 N N . TRP A 1 178 ? 6.732 -14.394 -19.046 1.00 77.06 178 TRP A N 1
ATOM 1298 C CA . TRP A 1 178 ? 7.680 -13.795 -19.996 1.00 77.06 178 TRP A CA 1
ATOM 1299 C C . TRP A 1 178 ? 7.018 -12.748 -20.899 1.00 77.06 178 TRP A C 1
ATOM 1301 O O . TRP A 1 178 ? 7.555 -11.658 -21.089 1.00 77.06 178 TRP A O 1
ATOM 1311 N N . ALA A 1 179 ? 5.816 -13.046 -21.401 1.00 80.31 179 ALA A N 1
ATOM 1312 C CA . ALA A 1 179 ? 5.042 -12.105 -22.208 1.00 80.31 179 ALA A CA 1
ATOM 1313 C C . ALA A 1 179 ? 4.724 -10.815 -21.428 1.00 80.31 179 ALA A C 1
ATOM 1315 O O . ALA A 1 179 ? 4.899 -9.718 -21.961 1.00 80.31 179 ALA A O 1
ATOM 1316 N N . ASP A 1 180 ? 4.358 -10.940 -20.147 1.00 82.25 180 ASP A N 1
ATOM 1317 C CA . ASP A 1 180 ? 4.101 -9.795 -19.266 1.00 82.25 180 ASP A CA 1
ATOM 1318 C C . ASP A 1 180 ? 5.352 -8.934 -19.057 1.00 82.25 180 ASP A C 1
ATOM 1320 O O . ASP A 1 180 ? 5.253 -7.714 -18.947 1.00 82.25 180 ASP A O 1
ATOM 1324 N N . TYR A 1 181 ? 6.540 -9.545 -19.017 1.00 84.44 181 TYR A N 1
ATOM 1325 C CA . TYR A 1 181 ? 7.795 -8.806 -18.895 1.00 84.44 181 TYR A CA 1
ATOM 1326 C C . TYR A 1 181 ? 8.122 -8.002 -20.149 1.00 84.44 181 TYR A C 1
ATOM 1328 O O . TYR A 1 181 ? 8.500 -6.836 -20.055 1.00 84.44 181 TYR A O 1
ATOM 1336 N N . VAL A 1 182 ? 7.923 -8.589 -21.329 1.00 84.88 182 VAL A N 1
ATOM 1337 C CA . VAL A 1 182 ? 8.098 -7.874 -22.599 1.00 84.88 182 VAL A CA 1
ATOM 1338 C C . VAL A 1 182 ? 7.108 -6.707 -22.708 1.00 84.88 182 VAL A C 1
ATOM 1340 O O . VAL A 1 182 ? 7.506 -5.613 -23.112 1.00 84.88 182 VAL A O 1
ATOM 1343 N N . ALA A 1 183 ? 5.851 -6.907 -22.295 1.00 87.06 183 ALA A N 1
ATOM 1344 C CA . ALA A 1 183 ? 4.842 -5.847 -22.233 1.00 87.06 183 ALA A CA 1
ATOM 1345 C C . ALA A 1 183 ? 5.196 -4.766 -21.193 1.00 87.06 183 ALA A C 1
ATOM 1347 O O . ALA A 1 183 ? 5.060 -3.576 -21.460 1.00 87.06 183 ALA A O 1
ATOM 1348 N N . TYR A 1 184 ? 5.725 -5.159 -20.031 1.00 89.38 184 TYR A N 1
ATOM 1349 C CA . TYR A 1 184 ? 6.244 -4.231 -19.026 1.00 89.38 184 TYR A CA 1
ATOM 1350 C C . TYR A 1 184 ? 7.348 -3.334 -19.599 1.00 89.38 184 TYR A C 1
ATOM 1352 O O . TYR A 1 184 ? 7.305 -2.121 -19.400 1.00 89.38 184 TYR A O 1
ATOM 1360 N N . LEU A 1 185 ? 8.307 -3.895 -20.343 1.00 88.19 185 LEU A N 1
ATOM 1361 C CA . LEU A 1 185 ? 9.365 -3.104 -20.978 1.00 88.19 185 LEU A CA 1
ATOM 1362 C C . LEU A 1 185 ? 8.805 -2.098 -21.990 1.00 88.19 185 LEU A C 1
ATOM 1364 O O . LEU A 1 185 ? 9.286 -0.970 -22.044 1.00 88.19 185 LEU A O 1
ATOM 1368 N N . GLU A 1 186 ? 7.781 -2.474 -22.758 1.00 89.38 186 GLU A N 1
ATOM 1369 C CA . GLU A 1 186 ? 7.099 -1.564 -23.684 1.00 89.38 186 GLU A CA 1
ATOM 1370 C C . GLU A 1 186 ? 6.442 -0.386 -22.956 1.00 89.38 186 GLU A C 1
ATOM 1372 O O . GLU A 1 186 ? 6.694 0.765 -23.311 1.00 89.38 186 GLU A O 1
ATOM 1377 N N . THR A 1 187 ? 5.690 -0.653 -21.885 1.00 88.56 187 THR A N 1
ATOM 1378 C CA . THR A 1 187 ? 5.099 0.403 -21.050 1.00 88.56 187 THR A CA 1
ATOM 1379 C C . THR A 1 187 ? 6.173 1.323 -20.473 1.00 88.56 187 THR A C 1
ATOM 1381 O O . THR A 1 187 ? 6.040 2.543 -20.515 1.00 88.56 187 THR A O 1
ATOM 1384 N N . ARG A 1 188 ? 7.285 0.763 -19.982 1.00 89.44 188 ARG A N 1
ATOM 1385 C CA . ARG A 1 188 ? 8.384 1.553 -19.409 1.00 89.44 188 ARG A CA 1
ATOM 1386 C C . ARG A 1 188 ? 9.095 2.420 -20.437 1.00 89.44 188 ARG A C 1
ATOM 1388 O O . ARG A 1 188 ? 9.516 3.517 -20.087 1.00 89.44 188 ARG A O 1
ATOM 1395 N N . VAL A 1 189 ? 9.216 1.969 -21.684 1.00 89.94 189 VAL A N 1
ATOM 1396 C CA . VAL A 1 189 ? 9.752 2.803 -22.768 1.00 89.94 189 VAL A CA 1
ATOM 1397 C C . VAL A 1 189 ? 8.867 4.030 -22.993 1.00 89.94 189 VAL A C 1
ATOM 1399 O O . VAL A 1 189 ? 9.403 5.135 -23.066 1.00 89.94 189 VAL A O 1
ATOM 1402 N N . ALA A 1 190 ? 7.542 3.862 -23.030 1.00 89.19 190 ALA A N 1
ATOM 1403 C CA . ALA A 1 190 ? 6.611 4.985 -23.161 1.00 89.19 190 ALA A CA 1
ATOM 1404 C C . ALA A 1 190 ? 6.724 5.962 -21.974 1.00 89.19 190 ALA A C 1
ATOM 1406 O O . ALA A 1 190 ? 6.899 7.161 -22.172 1.00 89.19 190 ALA A O 1
ATOM 1407 N N . GLU A 1 191 ? 6.750 5.451 -20.737 1.00 86.81 191 GLU A N 1
ATOM 1408 C CA . GLU A 1 191 ? 6.908 6.280 -19.529 1.00 86.81 191 GLU A CA 1
ATOM 1409 C C . GLU A 1 191 ? 8.233 7.070 -19.509 1.00 86.81 191 GLU A C 1
ATOM 1411 O O . GLU A 1 191 ? 8.286 8.190 -18.995 1.00 86.81 191 GLU A O 1
ATOM 1416 N N . ILE A 1 192 ? 9.314 6.502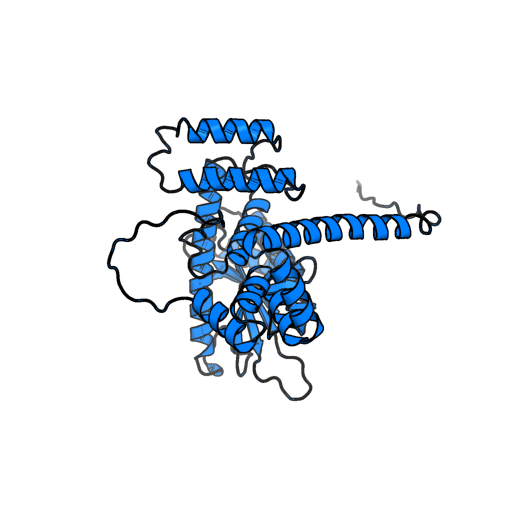 -20.056 1.00 88.56 192 ILE A N 1
ATOM 1417 C CA . ILE A 1 192 ? 10.612 7.181 -20.181 1.00 88.56 192 ILE A CA 1
ATOM 1418 C C . ILE A 1 192 ? 10.560 8.268 -21.259 1.00 88.56 192 ILE A C 1
ATOM 1420 O O . ILE A 1 192 ? 11.047 9.372 -21.022 1.00 88.56 192 ILE A O 1
ATOM 1424 N N . GLN A 1 193 ? 9.965 7.982 -22.420 1.00 89.06 193 GLN A N 1
ATOM 1425 C CA . GLN A 1 193 ? 9.809 8.958 -23.507 1.00 89.06 193 GLN A CA 1
ATOM 1426 C C . GLN A 1 193 ? 8.979 10.172 -23.073 1.00 89.06 193 GLN A C 1
ATOM 1428 O O . GLN A 1 193 ? 9.296 11.301 -23.440 1.00 89.06 193 GLN A O 1
ATOM 1433 N N . GLU A 1 194 ? 7.954 9.946 -22.253 1.00 87.75 194 GLU A N 1
ATOM 1434 C CA . GLU A 1 194 ? 7.101 10.992 -21.683 1.00 87.75 194 GLU A CA 1
ATOM 1435 C C . GLU A 1 194 ? 7.749 11.725 -20.491 1.00 87.75 194 GLU A C 1
ATOM 1437 O O . GLU A 1 194 ? 7.168 12.663 -19.945 1.00 87.75 194 GLU A O 1
ATOM 1442 N N . GLY A 1 195 ? 8.956 11.326 -20.068 1.00 84.94 195 GLY A N 1
ATOM 1443 C CA . GLY A 1 195 ? 9.676 11.945 -18.951 1.00 84.94 195 GLY A CA 1
ATOM 1444 C C . GLY A 1 195 ? 9.054 11.676 -17.575 1.00 84.94 195 GLY A C 1
ATOM 1445 O O . GLY A 1 195 ? 9.362 12.379 -16.613 1.00 84.94 195 GLY A O 1
ATOM 1446 N N . MET A 1 196 ? 8.183 10.670 -17.463 1.00 79.31 196 MET A N 1
ATOM 1447 C CA . MET A 1 196 ? 7.505 10.302 -16.214 1.00 79.31 196 MET A CA 1
ATOM 1448 C C . MET A 1 196 ? 8.338 9.347 -15.350 1.00 79.31 196 MET A C 1
ATOM 1450 O O . MET A 1 196 ? 8.209 9.327 -14.124 1.00 79.31 196 MET A O 1
ATOM 1454 N N . ALA A 1 197 ? 9.207 8.548 -15.971 1.00 81.12 197 ALA A N 1
ATOM 1455 C CA . ALA A 1 197 ? 10.031 7.572 -15.270 1.00 81.12 197 ALA A CA 1
ATOM 1456 C C . ALA A 1 197 ? 11.257 8.215 -14.596 1.00 81.12 197 ALA A C 1
ATOM 1458 O O . ALA A 1 197 ? 12.096 8.824 -15.251 1.00 81.12 197 ALA A O 1
ATOM 1459 N N . GLN A 1 198 ? 11.421 7.994 -13.288 1.00 82.31 198 GLN A N 1
ATOM 1460 C CA . GLN A 1 198 ? 12.613 8.427 -12.533 1.00 82.31 198 GLN A CA 1
ATOM 1461 C C . GLN A 1 198 ? 13.751 7.391 -12.535 1.00 82.31 198 GLN A C 1
ATOM 1463 O O . GLN A 1 198 ? 14.876 7.697 -12.148 1.00 82.31 198 GLN A O 1
ATOM 1468 N N . LYS A 1 199 ? 13.446 6.139 -12.894 1.00 86.88 199 LYS A N 1
ATOM 1469 C CA . LYS A 1 199 ? 14.371 4.999 -12.868 1.00 86.88 199 LYS A CA 1
ATOM 1470 C C . LYS A 1 199 ? 14.159 4.126 -14.104 1.00 86.88 199 LYS A C 1
ATOM 1472 O O . LYS A 1 199 ? 13.042 4.032 -14.616 1.00 86.88 199 LYS A O 1
ATOM 1477 N N . GLY A 1 200 ? 15.210 3.433 -14.535 1.00 89.06 200 GLY A N 1
ATOM 1478 C CA . GLY A 1 200 ? 15.114 2.422 -15.590 1.00 89.06 200 GLY A CA 1
ATOM 1479 C C . GLY A 1 200 ? 14.275 1.205 -15.177 1.00 89.06 200 GLY A C 1
ATOM 1480 O O . GLY A 1 200 ? 14.051 0.991 -13.977 1.00 89.06 200 GLY A O 1
ATOM 1481 N N . PRO A 1 201 ? 13.796 0.408 -16.148 1.00 91.56 201 PRO A N 1
ATOM 1482 C CA . PRO A 1 201 ? 12.994 -0.775 -15.869 1.00 91.56 201 PRO A CA 1
ATOM 1483 C C . PRO A 1 201 ? 13.811 -1.862 -15.163 1.00 91.56 201 PRO A C 1
ATOM 1485 O O . PRO A 1 201 ? 15.030 -1.937 -15.305 1.00 91.56 201 PRO A O 1
ATOM 1488 N N . LEU A 1 202 ? 13.142 -2.732 -14.413 1.00 88.56 202 LEU A N 1
ATOM 1489 C CA . LEU A 1 202 ? 13.762 -3.877 -13.754 1.00 88.56 202 LEU A CA 1
ATOM 1490 C C . LEU A 1 202 ? 14.265 -4.908 -14.772 1.00 88.56 202 LEU A C 1
ATOM 1492 O O . LEU A 1 202 ? 13.630 -5.172 -15.799 1.00 88.56 202 LEU A O 1
ATOM 1496 N N . LYS A 1 203 ? 15.383 -5.558 -14.441 1.00 86.88 203 LYS A N 1
ATOM 1497 C CA . LYS A 1 203 ? 15.787 -6.803 -15.110 1.00 86.88 203 LYS A CA 1
ATOM 1498 C C . LYS A 1 203 ? 14.795 -7.929 -14.791 1.00 86.88 203 LYS A C 1
ATOM 1500 O O . LYS A 1 203 ? 14.129 -7.883 -13.757 1.00 86.88 203 LYS A O 1
ATOM 1505 N N . TRP A 1 204 ? 14.746 -8.962 -15.636 1.00 83.81 204 TRP A N 1
ATOM 1506 C CA . TRP A 1 204 ? 13.811 -10.092 -15.517 1.00 83.81 204 TRP A CA 1
ATOM 1507 C C . TRP A 1 204 ? 13.728 -10.677 -14.098 1.00 83.81 204 TRP A C 1
ATOM 1509 O O . TRP A 1 204 ? 12.647 -10.694 -13.520 1.00 83.81 204 TRP A O 1
ATOM 1519 N N . ALA A 1 205 ? 14.858 -11.043 -13.484 1.00 81.50 205 ALA A N 1
ATOM 1520 C CA . ALA A 1 205 ? 14.874 -11.613 -12.131 1.00 81.50 205 ALA A CA 1
ATOM 1521 C C . ALA A 1 205 ? 14.254 -10.677 -11.071 1.00 81.50 205 ALA A C 1
ATOM 1523 O O . ALA A 1 205 ? 13.492 -11.110 -10.205 1.00 81.50 205 ALA A O 1
ATOM 1524 N N . GLY A 1 206 ? 14.539 -9.373 -11.161 1.00 82.50 206 GLY A N 1
ATOM 1525 C CA . GLY A 1 206 ? 13.949 -8.364 -10.280 1.00 82.50 206 GLY A CA 1
ATOM 1526 C C . GLY A 1 206 ? 12.453 -8.183 -10.532 1.00 82.50 206 GLY A C 1
ATOM 1527 O O . GLY A 1 206 ? 11.674 -8.118 -9.584 1.00 82.50 206 GLY A O 1
ATOM 1528 N N . TYR A 1 207 ? 12.045 -8.161 -11.803 1.00 86.25 207 TYR A N 1
ATOM 1529 C CA . TYR A 1 207 ? 10.641 -8.102 -12.196 1.00 86.25 207 TYR A CA 1
ATOM 1530 C C . TYR A 1 207 ? 9.861 -9.288 -11.622 1.00 86.25 207 TYR A C 1
ATOM 1532 O O . TYR A 1 207 ? 8.847 -9.076 -10.964 1.00 86.25 207 TYR A O 1
ATOM 1540 N N . GLN A 1 208 ? 10.353 -10.520 -11.775 1.00 83.19 208 GLN A N 1
ATOM 1541 C CA . GLN A 1 208 ? 9.692 -11.712 -11.235 1.00 83.19 208 GLN A CA 1
ATOM 1542 C C . GLN A 1 208 ? 9.453 -11.614 -9.729 1.00 83.19 208 GLN A C 1
ATOM 1544 O O . GLN A 1 208 ? 8.321 -11.785 -9.276 1.00 83.19 208 GLN A O 1
ATOM 1549 N N . LEU A 1 209 ? 10.491 -11.251 -8.971 1.00 83.81 209 LEU A N 1
ATOM 1550 C CA . LEU A 1 209 ? 10.394 -11.116 -7.522 1.00 83.81 209 LEU A CA 1
ATOM 1551 C C . LEU A 1 209 ? 9.393 -10.027 -7.111 1.00 83.81 209 LEU A C 1
ATOM 1553 O O . LEU A 1 209 ? 8.637 -10.209 -6.155 1.00 83.81 209 LEU A O 1
ATOM 1557 N N . VAL A 1 210 ? 9.358 -8.901 -7.827 1.00 87.38 210 VAL A N 1
ATOM 1558 C CA . VAL A 1 210 ? 8.364 -7.845 -7.588 1.00 87.38 210 VAL A CA 1
ATOM 1559 C C . VAL A 1 210 ? 6.953 -8.337 -7.899 1.00 87.38 210 VAL A C 1
ATOM 1561 O O . VAL A 1 210 ? 6.048 -8.072 -7.114 1.00 87.38 210 VAL A O 1
ATOM 1564 N N . ARG A 1 211 ? 6.750 -9.096 -8.982 1.00 87.06 211 ARG A N 1
ATOM 1565 C CA . ARG A 1 211 ? 5.436 -9.662 -9.336 1.00 87.06 211 ARG A CA 1
ATOM 1566 C C . ARG A 1 211 ? 4.955 -10.680 -8.299 1.00 87.06 211 ARG A C 1
ATOM 1568 O O . ARG A 1 211 ? 3.789 -10.644 -7.918 1.00 87.06 211 ARG A O 1
ATOM 1575 N N . ASP A 1 212 ? 5.844 -11.517 -7.769 1.00 84.88 212 ASP A N 1
ATOM 1576 C CA . ASP A 1 212 ? 5.508 -12.448 -6.683 1.00 84.88 212 ASP A CA 1
ATOM 1577 C C . ASP A 1 212 ? 5.119 -11.718 -5.397 1.00 84.88 212 ASP A C 1
ATOM 1579 O O . ASP A 1 212 ? 4.108 -12.039 -4.769 1.00 84.88 212 ASP A O 1
ATOM 1583 N N . ARG A 1 213 ? 5.886 -10.688 -5.021 1.00 87.25 213 ARG A N 1
ATOM 1584 C CA . ARG A 1 213 ? 5.576 -9.843 -3.858 1.00 87.25 213 ARG A CA 1
ATOM 1585 C C . ARG A 1 213 ? 4.268 -9.083 -4.040 1.00 87.25 213 ARG A C 1
ATOM 1587 O O . ARG A 1 213 ? 3.509 -8.969 -3.085 1.00 87.25 213 ARG A O 1
ATOM 1594 N N . TYR A 1 214 ? 4.001 -8.596 -5.247 1.00 89.44 214 TYR A N 1
ATOM 1595 C CA . TYR A 1 214 ? 2.760 -7.916 -5.592 1.00 89.44 214 TYR A CA 1
ATOM 1596 C C . TYR A 1 214 ? 1.557 -8.851 -5.438 1.00 89.44 214 TYR A C 1
ATOM 1598 O O . TYR A 1 214 ? 0.622 -8.526 -4.711 1.00 89.44 214 TYR A O 1
ATOM 1606 N N . ALA A 1 215 ? 1.617 -10.047 -6.031 1.00 88.69 215 ALA A N 1
ATOM 1607 C CA . ALA A 1 215 ? 0.560 -11.048 -5.911 1.00 88.69 215 ALA A CA 1
ATOM 1608 C C . ALA A 1 215 ? 0.306 -11.450 -4.448 1.00 88.69 215 ALA A C 1
ATOM 1610 O O . ALA A 1 215 ? -0.844 -11.506 -4.012 1.00 88.69 215 ALA A O 1
ATOM 1611 N N . ARG A 1 216 ? 1.374 -11.666 -3.667 1.00 89.06 216 ARG A N 1
ATOM 1612 C CA . ARG A 1 216 ? 1.269 -11.969 -2.232 1.00 89.06 216 ARG A CA 1
ATOM 1613 C C . ARG A 1 216 ? 0.654 -10.813 -1.444 1.00 89.06 216 ARG A C 1
ATOM 1615 O O . ARG A 1 216 ? -0.244 -11.042 -0.643 1.00 89.06 216 ARG A O 1
ATOM 1622 N N . GLY A 1 217 ? 1.090 -9.581 -1.707 1.00 91.56 217 GLY A N 1
ATOM 1623 C CA . GLY A 1 217 ? 0.543 -8.379 -1.081 1.00 91.56 217 GLY A CA 1
ATOM 1624 C C . GLY A 1 217 ? -0.955 -8.222 -1.333 1.00 91.56 217 GLY A C 1
ATOM 1625 O O . GLY A 1 217 ? -1.707 -8.024 -0.384 1.00 91.56 217 GLY A O 1
ATOM 1626 N N . LEU A 1 218 ? -1.400 -8.410 -2.579 1.00 91.31 218 LEU A N 1
ATOM 1627 C CA . LEU A 1 218 ? -2.824 -8.372 -2.925 1.00 91.31 218 LEU A CA 1
ATOM 1628 C C . LEU A 1 218 ? -3.625 -9.496 -2.257 1.00 91.31 218 LEU A C 1
ATOM 1630 O O . LEU A 1 218 ? -4.758 -9.277 -1.834 1.00 91.31 218 LEU A O 1
ATOM 1634 N N . ALA A 1 219 ? -3.059 -10.701 -2.150 1.00 91.25 219 ALA A N 1
ATOM 1635 C CA . ALA A 1 219 ? -3.704 -11.808 -1.447 1.00 91.25 219 ALA A CA 1
ATOM 1636 C C . ALA A 1 219 ? -3.842 -11.522 0.058 1.00 91.25 219 ALA A C 1
ATOM 1638 O O . ALA A 1 219 ? -4.898 -11.773 0.642 1.00 91.25 219 ALA A O 1
ATOM 1639 N N . PHE A 1 220 ? -2.799 -10.961 0.675 1.00 93.75 220 PHE A N 1
ATOM 1640 C CA . PHE A 1 220 ? -2.825 -10.554 2.076 1.00 93.75 220 PHE A CA 1
ATOM 1641 C C . PHE A 1 220 ? -3.854 -9.448 2.326 1.00 93.75 220 PHE A C 1
ATOM 1643 O O . PHE A 1 220 ? -4.660 -9.562 3.244 1.00 93.75 220 PHE A O 1
ATOM 1650 N N . GLU A 1 221 ? -3.892 -8.425 1.476 1.00 93.75 221 GLU A N 1
ATOM 1651 C CA . GLU A 1 221 ? -4.889 -7.358 1.545 1.00 93.75 221 GLU A CA 1
ATOM 1652 C C . GLU A 1 221 ? -6.317 -7.898 1.427 1.00 93.75 221 GLU A C 1
ATOM 1654 O O . GLU A 1 221 ? -7.143 -7.604 2.286 1.00 93.75 221 GLU A O 1
ATOM 1659 N N . LYS A 1 222 ? -6.599 -8.755 0.434 1.00 92.94 222 LYS A N 1
ATOM 1660 C CA . LYS A 1 222 ? -7.913 -9.408 0.281 1.00 92.94 222 LYS A CA 1
ATOM 1661 C C . LYS A 1 222 ? -8.318 -10.165 1.550 1.00 92.94 222 LYS A C 1
ATOM 1663 O O . LYS A 1 222 ? -9.456 -10.049 1.998 1.00 92.94 222 LYS A O 1
ATOM 1668 N N . LYS A 1 223 ? -7.381 -10.898 2.161 1.00 95.06 223 LYS A N 1
ATOM 1669 C CA . LYS A 1 223 ? -7.610 -11.600 3.432 1.00 95.06 223 LYS A CA 1
ATOM 1670 C C . LYS A 1 223 ? -7.904 -10.629 4.579 1.00 95.06 223 LYS A C 1
ATOM 1672 O O . LYS A 1 223 ? -8.816 -10.877 5.360 1.00 95.06 223 LYS A O 1
ATOM 1677 N N . MET A 1 224 ? -7.142 -9.544 4.697 1.00 96.44 224 MET A N 1
ATOM 1678 C CA . MET A 1 224 ? -7.341 -8.552 5.755 1.00 96.44 224 MET A CA 1
ATOM 1679 C C . MET A 1 224 ? -8.664 -7.803 5.609 1.00 96.44 224 MET A C 1
ATOM 1681 O O . MET A 1 224 ? -9.323 -7.562 6.614 1.00 96.44 224 MET A O 1
ATOM 1685 N N . VAL A 1 225 ? -9.077 -7.476 4.383 1.00 95.81 225 VAL A N 1
ATOM 1686 C CA . VAL A 1 225 ? -10.390 -6.871 4.114 1.00 95.81 225 VAL A CA 1
ATOM 1687 C C . VAL A 1 225 ? -11.508 -7.798 4.586 1.00 95.81 225 VAL A C 1
ATOM 1689 O O . VAL A 1 225 ? -12.352 -7.351 5.355 1.00 95.81 225 VAL A O 1
ATOM 1692 N N . ALA A 1 226 ? -11.461 -9.087 4.230 1.00 96.50 226 ALA A N 1
ATOM 1693 C CA . ALA A 1 226 ? -12.450 -10.062 4.691 1.00 96.50 226 ALA A CA 1
ATOM 1694 C C . ALA A 1 226 ? -12.509 -10.145 6.230 1.00 96.50 226 ALA A C 1
ATOM 1696 O O . ALA A 1 226 ? -13.589 -10.112 6.809 1.00 96.50 226 ALA A O 1
ATOM 1697 N N . LEU A 1 227 ? -11.353 -10.152 6.908 1.00 96.62 227 LEU A N 1
ATOM 1698 C CA . LEU A 1 227 ? -11.298 -10.136 8.376 1.00 96.62 227 LEU A CA 1
ATOM 1699 C C . LEU A 1 227 ? -11.909 -8.864 8.984 1.00 96.62 227 LEU A C 1
ATOM 1701 O O . LEU A 1 227 ? -12.539 -8.933 10.037 1.00 96.62 227 LEU A O 1
ATOM 1705 N N . LEU A 1 228 ? -11.716 -7.701 8.357 1.00 97.25 228 LEU A N 1
ATOM 1706 C CA . LEU A 1 228 ? -12.320 -6.449 8.817 1.00 97.25 228 LEU A CA 1
ATOM 1707 C C . LEU A 1 228 ? -13.836 -6.436 8.590 1.00 97.25 228 LEU A C 1
ATOM 1709 O O . LEU A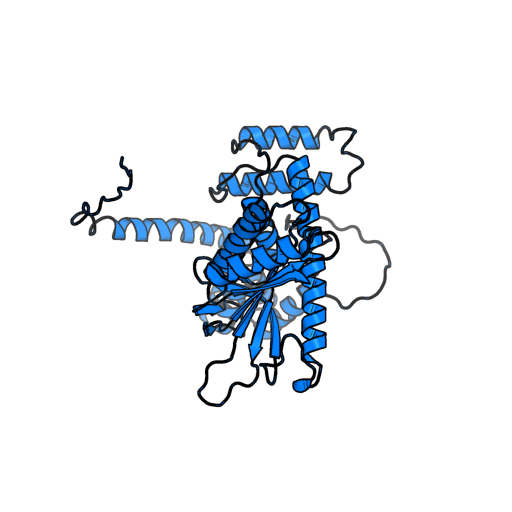 1 228 ? -14.564 -5.926 9.436 1.00 97.25 228 LEU A O 1
ATOM 1713 N N . GLU A 1 229 ? -14.313 -6.993 7.478 1.00 97.69 229 GLU A N 1
ATOM 1714 C CA . GLU A 1 229 ? -15.744 -7.131 7.182 1.00 97.69 229 GLU A CA 1
ATOM 1715 C C . GLU A 1 229 ? -16.432 -8.091 8.163 1.00 97.69 229 GLU A C 1
ATOM 1717 O O . GLU A 1 229 ? -17.494 -7.766 8.700 1.00 97.69 229 GLU A O 1
ATOM 1722 N N . GLU A 1 230 ? -15.801 -9.227 8.466 1.00 97.50 230 GLU A N 1
ATOM 1723 C CA . GLU A 1 230 ? -16.250 -10.157 9.507 1.00 97.50 230 GLU A CA 1
ATOM 1724 C C . GLU A 1 230 ? -16.287 -9.476 10.884 1.00 97.50 230 GLU A C 1
ATOM 1726 O O . GLU A 1 230 ? -17.292 -9.566 11.590 1.00 97.50 230 GLU A O 1
ATOM 1731 N N . ASP A 1 231 ? -15.239 -8.728 11.250 1.00 97.56 231 ASP A N 1
ATOM 1732 C CA . ASP A 1 231 ? -15.190 -7.957 12.499 1.00 97.56 231 ASP A CA 1
ATOM 1733 C C . ASP A 1 231 ? -16.297 -6.889 12.554 1.00 97.56 231 ASP A C 1
ATOM 1735 O O . ASP A 1 231 ? -16.958 -6.733 13.578 1.00 97.56 231 ASP A O 1
ATOM 1739 N N . ALA A 1 232 ? -16.566 -6.189 11.449 1.00 96.62 232 ALA A N 1
ATOM 1740 C CA . ALA A 1 232 ? -17.638 -5.197 11.357 1.00 96.62 232 ALA A CA 1
ATOM 1741 C C . ALA A 1 232 ? -19.035 -5.805 11.580 1.00 96.62 232 ALA A C 1
ATOM 1743 O O . ALA A 1 232 ? -19.901 -5.149 12.171 1.00 96.62 232 ALA A O 1
ATOM 1744 N N . ALA A 1 233 ? -19.251 -7.048 11.139 1.00 96.31 233 ALA A N 1
ATOM 1745 C CA . ALA A 1 233 ? -20.520 -7.760 11.285 1.00 96.31 233 ALA A CA 1
ATOM 1746 C C . ALA A 1 233 ? -20.809 -8.206 12.731 1.00 96.31 233 ALA A C 1
ATOM 1748 O O . ALA A 1 233 ? -21.970 -8.417 13.089 1.00 96.31 233 ALA A O 1
ATOM 1749 N N . LEU A 1 234 ? -19.782 -8.319 13.579 1.00 96.31 234 LEU A N 1
ATOM 1750 C CA . LEU A 1 234 ? -19.952 -8.690 14.983 1.00 96.31 234 LEU A CA 1
ATOM 1751 C C . LEU A 1 234 ? -20.606 -7.562 15.803 1.00 96.31 234 LEU A C 1
ATOM 1753 O O . LEU A 1 234 ? -20.443 -6.376 15.485 1.00 96.31 234 LEU A O 1
ATOM 1757 N N . PRO A 1 235 ? -21.294 -7.893 16.916 1.00 95.25 235 PRO A N 1
ATOM 1758 C CA . PRO A 1 235 ? -21.696 -6.902 17.907 1.00 95.25 235 PRO A CA 1
ATOM 1759 C C . PRO A 1 235 ? -20.485 -6.114 18.404 1.00 95.25 235 PRO A C 1
ATOM 1761 O O . PRO A 1 235 ? -19.430 -6.693 18.657 1.00 95.25 235 PRO A O 1
ATOM 1764 N N . ARG A 1 236 ? -20.646 -4.803 18.619 1.00 94.25 236 ARG A N 1
ATOM 1765 C CA . ARG A 1 236 ? -19.543 -3.885 18.957 1.00 94.25 236 ARG A CA 1
ATOM 1766 C C . ARG A 1 236 ? -18.622 -4.386 20.080 1.00 94.25 236 ARG A C 1
ATOM 1768 O O . ARG A 1 236 ? -17.411 -4.235 19.979 1.00 94.25 236 ARG A O 1
ATOM 1775 N N . ALA A 1 237 ? -19.182 -5.004 21.120 1.00 94.12 237 ALA A N 1
ATOM 1776 C CA . ALA A 1 237 ? -18.423 -5.523 22.262 1.00 94.12 237 ALA A CA 1
ATOM 1777 C C . ALA A 1 237 ? -17.513 -6.724 21.928 1.00 94.12 237 ALA A C 1
ATOM 1779 O O . ALA A 1 237 ? -16.581 -7.001 22.677 1.00 94.12 237 ALA A O 1
ATOM 1780 N N . GLN A 1 238 ? -17.783 -7.433 20.829 1.00 95.25 238 GLN A N 1
ATOM 1781 C CA . GLN A 1 238 ? -17.029 -8.606 20.373 1.00 95.25 238 GLN A CA 1
ATOM 1782 C C . GLN A 1 238 ? -16.007 -8.263 19.281 1.00 95.25 238 GLN A C 1
ATOM 1784 O O . GLN A 1 238 ? -15.164 -9.093 18.950 1.00 95.25 238 GLN A O 1
ATOM 1789 N N . ARG A 1 239 ? -16.066 -7.044 18.728 1.00 96.88 239 ARG A N 1
ATOM 1790 C CA . ARG A 1 239 ? -15.134 -6.569 17.701 1.00 96.88 239 ARG A CA 1
ATOM 1791 C C . ARG A 1 239 ? -13.732 -6.432 18.283 1.00 96.88 239 ARG A C 1
ATOM 1793 O O . ARG A 1 239 ? -13.541 -5.858 19.356 1.00 96.88 239 ARG A O 1
ATOM 1800 N N . ARG A 1 240 ? -12.731 -6.899 17.546 1.00 93.94 240 ARG A N 1
ATOM 1801 C CA . ARG A 1 240 ? -11.312 -6.732 17.864 1.00 93.94 240 ARG A CA 1
ATOM 1802 C C . ARG A 1 240 ? -10.748 -5.469 17.225 1.00 93.94 240 ARG A C 1
ATOM 1804 O O . ARG A 1 240 ? -10.032 -4.720 17.889 1.00 93.94 240 ARG A O 1
ATOM 1811 N N . TRP A 1 241 ? -11.046 -5.235 15.950 1.00 94.19 241 TRP A N 1
ATOM 1812 C CA . TRP A 1 241 ? -10.421 -4.163 15.170 1.00 94.19 241 TRP A CA 1
ATOM 1813 C C . TRP A 1 241 ? -11.244 -2.881 15.204 1.00 94.19 241 TRP A C 1
ATOM 1815 O O . TRP A 1 241 ? -10.696 -1.797 15.419 1.00 94.19 241 TRP A O 1
ATOM 1825 N N . LEU A 1 242 ? -12.561 -3.017 15.052 1.00 96.06 242 LEU A N 1
ATOM 1826 C CA . LEU A 1 242 ? -13.500 -1.925 14.802 1.00 96.06 242 LEU A CA 1
ATOM 1827 C C . LEU A 1 242 ? -14.410 -1.636 16.006 1.00 96.06 242 LEU A C 1
ATOM 1829 O O . LEU A 1 242 ? -15.484 -1.056 15.863 1.00 96.06 242 LEU A O 1
ATOM 1833 N N . ARG A 1 243 ? -13.975 -2.013 17.216 1.00 94.31 243 ARG A N 1
ATOM 1834 C CA . ARG A 1 243 ? -14.702 -1.796 18.487 1.00 94.31 243 ARG A CA 1
ATOM 1835 C C . ARG A 1 243 ? -15.048 -0.337 18.778 1.00 94.31 243 ARG A C 1
ATOM 1837 O O . ARG A 1 243 ? -16.006 -0.050 19.497 1.00 94.31 243 ARG A O 1
ATOM 1844 N N . ASP A 1 244 ? -14.255 0.578 18.234 1.00 92.62 244 ASP A N 1
ATOM 1845 C CA . ASP A 1 244 ? -14.430 2.004 18.463 1.00 92.62 244 ASP A CA 1
ATOM 1846 C C . ASP A 1 244 ? -15.363 2.676 17.431 1.00 92.62 244 ASP A C 1
ATOM 1848 O O . ASP A 1 244 ? -15.569 3.889 17.500 1.00 92.62 244 ASP A O 1
ATOM 1852 N N . PHE A 1 245 ? -15.905 1.906 16.481 1.00 93.75 245 PHE A N 1
ATOM 1853 C CA . PHE A 1 245 ? -16.914 2.344 15.517 1.00 93.75 245 PHE A CA 1
ATOM 1854 C C . PHE A 1 245 ? -18.290 1.811 15.920 1.00 93.75 245 PHE A C 1
ATOM 1856 O O . PHE A 1 245 ? -18.422 0.653 16.330 1.00 93.75 245 PHE A O 1
ATOM 1863 N N . GLU A 1 246 ? -19.321 2.633 15.751 1.00 92.06 246 GLU A N 1
ATOM 1864 C CA . GLU A 1 246 ? -20.711 2.199 15.884 1.00 92.06 246 GLU A CA 1
ATOM 1865 C C . GLU A 1 246 ? -21.121 1.441 14.618 1.00 92.06 246 GLU A C 1
ATOM 1867 O O . GLU A 1 246 ? -21.419 0.241 14.671 1.00 92.06 246 GLU A O 1
ATOM 1872 N N . GLN A 1 247 ? -21.039 2.113 13.464 1.00 93.06 247 GLN A N 1
ATOM 1873 C CA . GLN A 1 247 ? -21.361 1.564 12.154 1.00 93.06 247 GLN A CA 1
ATOM 1874 C C . GLN A 1 247 ? -20.180 1.762 11.186 1.00 93.06 247 GLN A C 1
ATOM 1876 O O . GLN A 1 247 ? -20.191 2.685 10.363 1.00 93.06 247 GLN A O 1
ATOM 1881 N N . PRO A 1 248 ? -19.146 0.900 11.259 1.00 95.38 248 PRO A N 1
ATOM 1882 C CA . PRO A 1 248 ? -17.992 1.008 10.378 1.00 95.38 248 PRO A CA 1
ATOM 1883 C C . PRO A 1 248 ? -18.382 0.743 8.919 1.00 95.38 248 PRO A C 1
ATOM 1885 O O . PRO A 1 248 ? -18.995 -0.274 8.594 1.00 95.38 248 PRO A O 1
ATOM 1888 N N . ARG A 1 249 ? -17.979 1.648 8.029 1.00 94.31 249 ARG A N 1
ATOM 1889 C CA . ARG A 1 249 ? -18.038 1.507 6.574 1.00 94.31 249 ARG A CA 1
ATOM 1890 C C . ARG A 1 249 ? -16.624 1.305 6.045 1.00 94.31 249 ARG A C 1
ATOM 1892 O O . ARG A 1 249 ? -15.796 2.208 6.143 1.00 94.31 249 ARG A O 1
ATOM 1899 N N . ILE A 1 250 ? -16.360 0.121 5.504 1.00 95.56 250 ILE A N 1
ATOM 1900 C CA . ILE A 1 250 ? -15.047 -0.275 4.989 1.00 95.56 250 ILE A CA 1
ATOM 1901 C C . ILE A 1 250 ? -14.964 0.108 3.512 1.00 95.56 250 ILE A C 1
ATOM 1903 O O . ILE A 1 250 ? -15.807 -0.277 2.707 1.00 95.56 250 ILE A O 1
ATOM 1907 N N . GLU A 1 251 ? -13.945 0.880 3.159 1.00 93.38 251 GLU A N 1
ATOM 1908 C CA . GLU A 1 251 ? -13.706 1.375 1.811 1.00 93.38 251 GLU A CA 1
ATOM 1909 C C . GLU A 1 251 ? -12.293 0.988 1.376 1.00 93.38 251 GLU A C 1
ATOM 1911 O O . GLU A 1 251 ? -11.311 1.423 1.975 1.00 93.38 251 GLU A O 1
ATOM 1916 N N . THR A 1 252 ? -12.178 0.168 0.332 1.00 92.50 252 THR A N 1
ATOM 1917 C CA . THR A 1 252 ? -10.884 -0.306 -0.176 1.00 92.50 252 THR A CA 1
ATOM 1918 C C . THR A 1 252 ? -10.398 0.535 -1.349 1.00 92.50 252 THR A C 1
ATOM 1920 O O . THR A 1 252 ? -11.207 1.098 -2.096 1.00 92.50 252 THR A O 1
ATOM 1923 N N . HIS A 1 253 ? -9.077 0.600 -1.531 1.00 87.94 253 HIS A N 1
ATOM 1924 C CA . HIS A 1 253 ? -8.436 1.235 -2.689 1.00 87.94 253 HIS A CA 1
ATOM 1925 C C . HIS A 1 253 ? -8.887 2.683 -2.915 1.00 87.94 253 HIS A C 1
ATOM 1927 O O . HIS A 1 253 ? -9.146 3.115 -4.041 1.00 87.94 253 HIS A O 1
ATOM 1933 N N . VAL A 1 254 ? -9.032 3.445 -1.832 1.00 86.56 254 VAL A N 1
ATOM 1934 C CA . VAL A 1 254 ? -9.551 4.809 -1.910 1.00 86.56 254 VAL A CA 1
ATOM 1935 C C . VAL A 1 254 ? -8.437 5.756 -2.326 1.00 86.56 254 VAL A C 1
ATOM 1937 O O . VAL A 1 254 ? -7.403 5.839 -1.667 1.00 86.56 254 VAL A O 1
ATOM 1940 N N . GLY A 1 255 ? -8.667 6.512 -3.401 1.00 87.69 255 GLY A N 1
ATOM 1941 C CA . GLY A 1 255 ? -7.783 7.602 -3.799 1.00 87.69 255 GLY A CA 1
ATOM 1942 C C . GLY A 1 255 ? -7.758 8.696 -2.730 1.00 87.69 255 GLY A C 1
ATOM 1943 O O . GLY A 1 255 ? -8.780 9.338 -2.471 1.00 87.69 255 GLY A O 1
ATOM 1944 N N . VAL A 1 256 ? -6.595 8.925 -2.131 1.00 87.81 256 VAL A N 1
ATOM 1945 C CA . VAL A 1 256 ? -6.335 9.941 -1.111 1.00 87.81 256 VAL A CA 1
ATOM 1946 C C . VAL A 1 256 ? -5.231 10.874 -1.586 1.00 87.81 256 VAL A C 1
ATOM 1948 O O . VAL A 1 256 ? -4.218 10.442 -2.130 1.00 87.81 256 VAL A O 1
ATOM 1951 N N . ALA A 1 257 ? -5.447 12.174 -1.407 1.00 89.50 257 ALA A N 1
ATOM 1952 C CA . ALA A 1 257 ? -4.466 13.200 -1.724 1.00 89.50 257 ALA A CA 1
ATOM 1953 C C . ALA A 1 257 ? -3.990 13.886 -0.441 1.00 89.50 257 ALA A C 1
ATOM 1955 O O . ALA A 1 257 ? -4.813 14.409 0.316 1.00 89.50 257 ALA A O 1
ATOM 1956 N N . LYS A 1 258 ? -2.670 13.904 -0.232 1.00 89.69 258 LYS A N 1
ATOM 1957 C CA . LYS A 1 258 ? -2.009 14.639 0.860 1.00 89.69 258 LYS A CA 1
ATOM 1958 C C . LYS A 1 258 ? -0.704 15.267 0.373 1.00 89.69 258 LYS A C 1
ATOM 1960 O O . LYS A 1 258 ? -0.662 16.463 0.113 1.00 89.69 258 LYS A O 1
ATOM 1965 N N . VAL A 1 259 ? 0.337 14.453 0.198 1.00 88.19 259 VAL A N 1
ATOM 1966 C CA . VAL A 1 259 ? 1.615 14.870 -0.414 1.00 88.19 259 VAL A CA 1
ATOM 1967 C C . VAL A 1 259 ? 1.558 14.688 -1.930 1.00 88.19 259 VAL A C 1
ATOM 1969 O O . VAL A 1 259 ? 1.967 15.555 -2.695 1.00 88.19 259 VAL A O 1
ATOM 1972 N N . ASP A 1 260 ? 1.015 13.554 -2.344 1.00 82.94 260 ASP A N 1
ATOM 1973 C CA . ASP A 1 260 ? 0.714 13.136 -3.705 1.00 82.94 260 ASP A CA 1
ATOM 1974 C C . ASP A 1 260 ? -0.650 12.417 -3.703 1.00 82.94 260 ASP A C 1
ATOM 1976 O O . ASP A 1 260 ? -1.313 12.325 -2.663 1.00 82.94 260 ASP A O 1
ATOM 1980 N N . LEU A 1 261 ? -1.106 11.968 -4.875 1.00 85.44 261 LEU A N 1
ATOM 1981 C CA . LEU A 1 261 ? -2.284 11.110 -4.995 1.00 85.44 261 LEU A CA 1
ATOM 1982 C C . LEU A 1 261 ? -1.852 9.647 -4.851 1.00 85.44 261 LEU A C 1
ATOM 1984 O O . LEU A 1 261 ? -1.028 9.175 -5.631 1.00 85.44 261 LEU A O 1
ATOM 1988 N N . ARG A 1 262 ? -2.434 8.928 -3.887 1.00 86.44 262 ARG A N 1
ATOM 1989 C CA . ARG A 1 262 ? -2.197 7.493 -3.662 1.00 86.44 262 ARG A CA 1
ATOM 1990 C C . ARG A 1 262 ? -3.492 6.753 -3.393 1.00 86.44 262 ARG A C 1
ATOM 1992 O O . ARG A 1 262 ? -4.496 7.362 -3.044 1.00 86.44 262 ARG A O 1
ATOM 1999 N N . PHE A 1 263 ? -3.453 5.433 -3.512 1.00 88.81 263 PHE A N 1
ATOM 2000 C CA . PHE A 1 263 ? -4.546 4.576 -3.077 1.00 88.81 263 PHE A CA 1
ATOM 2001 C C . PHE A 1 263 ? -4.243 4.045 -1.678 1.00 88.81 263 PHE A C 1
ATOM 2003 O O . PHE A 1 263 ? -3.268 3.320 -1.494 1.00 88.81 263 PHE A O 1
ATOM 2010 N N . ALA A 1 264 ? -5.070 4.416 -0.702 1.00 91.12 264 ALA A N 1
ATOM 2011 C CA . ALA A 1 264 ? -5.065 3.767 0.602 1.00 91.12 264 ALA A CA 1
ATOM 2012 C C . ALA A 1 264 ? -5.604 2.338 0.451 1.00 91.12 264 ALA A C 1
ATOM 2014 O O . ALA A 1 264 ? -6.575 2.131 -0.281 1.00 91.12 264 ALA A O 1
ATOM 2015 N N . ASP A 1 265 ? -4.998 1.373 1.147 1.00 94.00 265 ASP A N 1
ATOM 2016 C CA . ASP A 1 265 ? -5.450 -0.022 1.101 1.00 94.00 265 ASP A CA 1
ATOM 2017 C C . ASP A 1 265 ? -6.878 -0.121 1.643 1.00 94.00 265 ASP A C 1
ATOM 2019 O O . ASP A 1 265 ? -7.787 -0.547 0.929 1.00 94.00 265 ASP A O 1
ATOM 2023 N N . VAL A 1 266 ? -7.095 0.382 2.865 1.00 96.44 266 VAL A N 1
ATOM 2024 C CA . VAL A 1 266 ? -8.423 0.470 3.477 1.00 96.44 266 VAL A CA 1
ATOM 2025 C C . VAL A 1 266 ? -8.578 1.765 4.269 1.00 96.44 266 VAL A C 1
ATOM 2027 O O . VAL A 1 266 ? -7.734 2.114 5.096 1.00 96.44 266 VAL A O 1
ATOM 2030 N N . LEU A 1 267 ? -9.710 2.434 4.071 1.00 95.19 267 LEU A N 1
ATOM 2031 C CA . LEU A 1 267 ? -10.255 3.431 4.985 1.00 95.19 267 LEU A CA 1
ATOM 2032 C C . LEU A 1 267 ? -11.497 2.858 5.662 1.00 95.19 267 LEU A C 1
ATOM 2034 O O . LEU A 1 267 ? -12.385 2.333 4.994 1.00 95.19 267 LEU A O 1
ATOM 2038 N N . VAL A 1 268 ? -11.589 2.997 6.979 1.00 96.50 268 VAL A N 1
ATOM 2039 C CA . VAL A 1 268 ? -12.806 2.690 7.731 1.00 96.50 268 VAL A CA 1
ATOM 2040 C C . VAL A 1 268 ? -13.416 3.992 8.210 1.00 96.50 268 VAL A C 1
ATOM 2042 O O . VAL A 1 268 ? -12.776 4.746 8.939 1.00 96.50 268 VAL A O 1
ATOM 2045 N N . ILE A 1 269 ? -14.644 4.257 7.777 1.00 93.81 269 ILE A N 1
ATOM 2046 C CA . ILE A 1 269 ? -15.365 5.509 8.006 1.00 93.81 269 ILE A CA 1
ATOM 2047 C C . ILE A 1 269 ? -16.587 5.218 8.878 1.00 93.81 269 ILE A C 1
ATOM 2049 O O . ILE A 1 269 ? -17.329 4.280 8.609 1.00 93.81 269 ILE A O 1
ATOM 2053 N N . GLU A 1 270 ? -16.834 6.023 9.907 1.00 94.31 270 GLU A N 1
ATOM 2054 C CA . GLU A 1 270 ? -18.083 5.958 10.667 1.00 94.31 270 GLU A CA 1
ATOM 2055 C C . GLU A 1 270 ? -19.249 6.422 9.788 1.00 94.31 270 GLU A C 1
ATOM 2057 O O . GLU A 1 270 ? -19.302 7.583 9.373 1.00 94.31 270 GLU A O 1
ATOM 2062 N N . ALA A 1 271 ? -20.181 5.515 9.491 1.00 90.25 271 ALA A N 1
ATOM 2063 C CA . ALA A 1 271 ? -21.304 5.804 8.606 1.00 90.25 271 ALA A CA 1
ATOM 2064 C C . ALA A 1 271 ? -22.332 6.744 9.250 1.00 90.25 271 ALA A C 1
ATOM 2066 O O . ALA A 1 271 ? -23.022 7.474 8.534 1.00 90.25 271 ALA A O 1
ATOM 2067 N N . ARG A 1 272 ? -22.446 6.730 10.586 1.00 85.00 272 ARG A N 1
ATOM 2068 C CA . ARG A 1 272 ? -23.374 7.579 11.346 1.00 85.00 272 ARG A CA 1
ATOM 2069 C C . ARG A 1 272 ? -22.627 8.373 12.416 1.00 85.00 272 ARG A C 1
ATOM 2071 O O . ARG A 1 272 ? -22.682 8.010 13.591 1.00 85.00 272 ARG A O 1
ATOM 2078 N N . PRO A 1 273 ? -21.929 9.457 12.038 1.00 84.19 273 PRO A N 1
ATOM 2079 C CA . PRO A 1 273 ? -21.344 10.343 13.030 1.00 84.19 273 PRO A CA 1
ATOM 2080 C C . PRO A 1 273 ? -22.429 11.015 13.872 1.00 84.19 273 PRO A C 1
ATOM 2082 O O . PRO A 1 273 ? -23.538 11.277 13.396 1.00 84.19 273 PRO A O 1
ATOM 2085 N N . SER A 1 274 ? -22.084 11.346 15.116 1.00 83.25 274 SER A N 1
ATOM 2086 C CA . SER A 1 274 ? -22.930 12.186 15.963 1.00 83.25 274 SER A CA 1
ATOM 2087 C C . SER A 1 274 ? -23.215 13.525 15.268 1.00 83.25 274 SER A C 1
ATOM 2089 O O . SER A 1 274 ? -22.319 14.071 14.613 1.00 83.25 274 SER A O 1
ATOM 2091 N N . PRO A 1 275 ? -24.426 14.095 15.412 1.00 84.19 275 PRO A N 1
ATOM 2092 C CA . PRO A 1 275 ? -24.767 15.372 14.794 1.00 84.19 275 PRO A CA 1
ATOM 2093 C C . PRO A 1 275 ? -23.726 16.460 15.096 1.00 84.19 275 PRO A C 1
ATOM 2095 O O . PRO A 1 275 ? -23.359 16.677 16.249 1.00 84.19 275 PRO A O 1
ATOM 2098 N N . GLY A 1 276 ? -23.241 17.137 14.052 1.00 81.06 276 GLY A N 1
ATOM 2099 C CA . GLY A 1 276 ? -22.243 18.209 14.164 1.00 81.06 276 GLY A CA 1
ATOM 2100 C C . GLY A 1 276 ? -20.784 17.751 14.290 1.00 81.06 276 GLY A C 1
ATOM 2101 O O . GLY A 1 276 ? -19.901 18.602 14.360 1.00 81.06 276 GLY A O 1
ATOM 2102 N N . GLN A 1 277 ? -20.505 16.443 14.290 1.00 82.06 277 GLN A N 1
ATOM 2103 C CA . GLN A 1 277 ? -19.140 15.909 14.296 1.00 82.06 277 GLN A CA 1
ATOM 2104 C C . GLN A 1 277 ? -18.721 15.411 12.911 1.00 82.06 277 GLN A C 1
ATOM 2106 O O . GLN A 1 277 ? -19.510 14.816 12.176 1.00 82.06 277 GLN A O 1
ATOM 2111 N N . SER A 1 278 ? -17.449 15.616 12.565 1.00 84.06 278 SER A N 1
ATOM 2112 C CA . SER A 1 278 ? -16.845 14.952 11.408 1.00 84.06 278 SER A CA 1
ATOM 2113 C C . SER A 1 278 ? -16.803 13.437 11.636 1.00 84.06 278 SER A C 1
ATOM 2115 O O . SER A 1 278 ? -16.563 13.005 12.768 1.00 84.06 278 SER A O 1
ATOM 2117 N N . PRO A 1 279 ? -16.992 12.615 10.588 1.00 89.50 279 PRO A N 1
ATOM 2118 C CA . PRO A 1 279 ? -16.912 11.169 10.726 1.00 89.50 279 PRO A CA 1
ATOM 2119 C C . PRO A 1 279 ? -15.536 10.737 11.227 1.00 89.50 279 PRO A C 1
ATOM 2121 O O . PRO A 1 279 ? -14.502 11.290 10.838 1.00 89.50 279 PRO A O 1
ATOM 2124 N N . ARG A 1 280 ? -15.531 9.715 12.086 1.00 93.19 280 ARG A N 1
ATOM 2125 C CA . ARG A 1 280 ? -14.305 8.997 12.422 1.00 93.19 280 ARG A CA 1
ATOM 2126 C C . ARG A 1 280 ? -13.810 8.284 11.171 1.00 93.19 280 ARG A C 1
ATOM 2128 O O . ARG A 1 280 ? -14.588 7.613 10.500 1.00 93.19 280 ARG A O 1
ATOM 2135 N N . VAL A 1 281 ? -12.528 8.421 10.882 1.00 94.81 281 VAL A N 1
ATOM 2136 C CA . VAL A 1 281 ? -11.816 7.766 9.797 1.00 94.81 281 VAL A CA 1
ATOM 2137 C C . VAL A 1 281 ? -10.527 7.155 10.339 1.00 94.81 281 VAL A C 1
ATOM 2139 O O . VAL A 1 281 ? -9.659 7.849 10.868 1.00 94.81 281 VAL A O 1
ATOM 2142 N N . GLU A 1 282 ? -10.381 5.846 10.175 1.00 96.25 282 GLU A N 1
ATOM 2143 C CA . GLU A 1 282 ? -9.123 5.138 10.422 1.00 96.25 282 GLU A CA 1
ATOM 2144 C C . GLU A 1 282 ? -8.583 4.565 9.117 1.00 96.25 282 GLU A C 1
ATOM 2146 O O . GLU A 1 282 ? -9.347 4.081 8.282 1.00 96.25 282 GLU A O 1
ATOM 2151 N N . THR A 1 283 ? -7.264 4.595 8.949 1.00 97.06 283 THR A N 1
ATOM 2152 C CA . THR A 1 283 ? -6.597 4.007 7.781 1.00 97.06 283 THR A CA 1
ATOM 2153 C C . THR A 1 283 ? -5.909 2.718 8.193 1.00 97.06 283 THR A C 1
ATOM 2155 O O . THR A 1 283 ? -5.172 2.710 9.178 1.00 97.06 283 THR A O 1
ATOM 2158 N N . PHE A 1 284 ? -6.082 1.651 7.416 1.00 97.19 284 PHE A N 1
ATOM 2159 C CA . PHE A 1 284 ? -5.248 0.459 7.508 1.00 97.19 284 PHE A CA 1
ATOM 2160 C C . PHE A 1 284 ? -4.311 0.409 6.300 1.00 97.19 284 PHE A C 1
ATOM 2162 O O . PHE A 1 284 ? -4.743 0.526 5.154 1.00 97.19 284 PHE A O 1
ATOM 2169 N N . SER A 1 285 ? -3.021 0.257 6.582 1.00 95.44 285 SER A N 1
ATOM 2170 C CA . SER A 1 285 ? -1.940 0.108 5.610 1.00 95.44 285 SER A CA 1
ATOM 2171 C C . SER A 1 285 ? -1.358 -1.288 5.772 1.00 95.44 285 SER A C 1
ATOM 2173 O O . SER A 1 285 ? -0.911 -1.648 6.865 1.00 95.44 285 SER A O 1
ATOM 2175 N N . PHE A 1 286 ? -1.382 -2.088 4.712 1.00 95.25 286 PHE A N 1
ATOM 2176 C CA . PHE A 1 286 ? -1.001 -3.495 4.764 1.00 95.25 286 PHE A CA 1
ATOM 2177 C C . PHE A 1 286 ? 0.390 -3.718 4.175 1.00 95.25 286 PHE A C 1
ATOM 2179 O O . PHE A 1 286 ? 0.734 -3.209 3.107 1.00 95.25 286 PHE A O 1
ATOM 2186 N N . LYS A 1 287 ? 1.223 -4.500 4.870 1.00 92.94 287 LYS A N 1
ATOM 2187 C CA . LYS A 1 287 ? 2.611 -4.764 4.470 1.00 92.94 287 LYS A CA 1
ATOM 2188 C C . LYS A 1 287 ? 2.918 -6.256 4.433 1.00 92.94 287 LYS A C 1
ATOM 2190 O O . LYS A 1 287 ? 3.083 -6.905 5.458 1.00 92.94 287 LYS A O 1
ATOM 2195 N N . SER A 1 288 ? 3.105 -6.779 3.225 1.00 91.69 288 SER A N 1
ATOM 2196 C CA . SER A 1 288 ? 3.577 -8.148 2.980 1.00 91.69 288 SER A CA 1
ATOM 2197 C C . SER A 1 288 ? 5.102 -8.181 2.774 1.00 91.69 288 SER A C 1
ATOM 2199 O O . SER A 1 288 ? 5.617 -8.465 1.683 1.00 91.69 288 SER A O 1
ATOM 2201 N N . ARG A 1 289 ? 5.857 -7.815 3.818 1.00 87.75 289 ARG A N 1
ATOM 2202 C CA . ARG A 1 289 ? 7.332 -7.828 3.813 1.00 87.75 289 ARG A CA 1
ATOM 2203 C C . ARG A 1 289 ? 7.860 -9.120 4.424 1.00 87.75 289 ARG A C 1
ATOM 2205 O O . ARG A 1 289 ? 7.269 -9.649 5.350 1.00 87.75 289 ARG A O 1
ATOM 2212 N N . ASP A 1 290 ? 8.990 -9.601 3.914 1.00 88.06 290 ASP A N 1
ATOM 2213 C CA . ASP A 1 290 ? 9.713 -10.708 4.541 1.00 88.06 290 ASP A CA 1
ATOM 2214 C C . ASP A 1 290 ? 10.648 -10.150 5.616 1.00 88.06 290 ASP A C 1
ATOM 2216 O O . ASP A 1 290 ? 11.658 -9.526 5.297 1.00 88.06 290 ASP A O 1
ATOM 2220 N N . LEU A 1 291 ? 10.271 -10.331 6.879 1.00 88.88 291 LEU A N 1
ATOM 2221 C CA . LEU A 1 291 ? 10.971 -9.812 8.055 1.00 88.88 291 LEU A CA 1
ATOM 2222 C C . LEU A 1 291 ? 11.754 -10.911 8.791 1.00 88.88 291 LEU A C 1
ATOM 2224 O O . LEU A 1 291 ? 12.371 -10.647 9.820 1.00 88.88 291 LEU A O 1
ATOM 2228 N N . ARG A 1 292 ? 11.742 -12.153 8.286 1.00 89.00 292 ARG A N 1
ATOM 2229 C CA . ARG A 1 292 ? 12.308 -13.334 8.965 1.00 89.00 292 ARG A CA 1
ATOM 2230 C C . ARG A 1 292 ? 13.762 -13.197 9.380 1.00 89.00 292 ARG A C 1
ATOM 2232 O O . ARG A 1 292 ? 14.161 -13.794 10.380 1.00 89.00 292 ARG A O 1
ATOM 2239 N N . PHE A 1 293 ? 14.539 -12.533 8.532 1.00 86.50 293 PHE A N 1
ATOM 2240 C CA . PHE A 1 293 ? 15.998 -12.498 8.588 1.00 86.50 293 PHE A CA 1
ATOM 2241 C C . PHE A 1 293 ? 16.537 -11.139 9.027 1.00 86.50 293 PHE A C 1
ATOM 2243 O O . PHE A 1 293 ? 17.747 -10.960 9.028 1.00 86.50 293 PHE A O 1
ATOM 2250 N N . LEU A 1 294 ? 15.656 -10.193 9.366 1.00 87.31 294 LEU A N 1
ATOM 2251 C CA . LEU A 1 294 ? 16.077 -8.888 9.852 1.00 87.31 294 LEU A CA 1
ATOM 2252 C C . LEU A 1 294 ? 16.465 -8.991 11.322 1.00 87.31 294 LEU A C 1
ATOM 2254 O O . LEU A 1 294 ? 15.703 -9.511 12.145 1.00 87.31 294 LEU A O 1
ATOM 2258 N N . GLU A 1 295 ? 17.633 -8.453 11.648 1.00 88.69 295 GLU A N 1
ATOM 2259 C CA . GLU A 1 295 ? 18.038 -8.280 13.036 1.00 88.69 295 GLU A CA 1
ATOM 2260 C C . GLU A 1 295 ? 17.268 -7.117 13.677 1.00 88.69 295 GLU A C 1
ATOM 2262 O O . GLU A 1 295 ? 16.702 -6.266 12.991 1.00 88.69 295 GLU A O 1
ATOM 2267 N N . GLN A 1 296 ? 17.250 -7.052 15.010 1.00 89.56 296 GLN A N 1
ATOM 2268 C CA . GLN A 1 296 ? 16.407 -6.111 15.767 1.00 89.56 296 GLN A CA 1
ATOM 2269 C C . GLN A 1 296 ? 16.484 -4.663 15.265 1.00 89.56 296 GLN A C 1
ATOM 2271 O O . GLN A 1 296 ? 15.456 -4.024 15.054 1.00 89.56 296 GLN A O 1
ATOM 2276 N N . ARG A 1 297 ? 17.698 -4.143 15.051 1.00 89.88 297 ARG A N 1
ATOM 2277 C CA . ARG A 1 297 ? 17.896 -2.760 14.601 1.00 89.88 297 ARG A CA 1
ATOM 2278 C C . ARG A 1 297 ? 17.409 -2.540 13.169 1.00 89.88 297 ARG A C 1
ATOM 2280 O O . ARG A 1 297 ? 16.834 -1.493 12.878 1.00 89.88 297 ARG A O 1
ATOM 2287 N N . GLU A 1 298 ? 17.638 -3.503 12.282 1.00 90.12 298 GLU A N 1
ATOM 2288 C CA . GLU A 1 298 ? 17.194 -3.438 10.884 1.00 90.12 298 GLU A CA 1
ATOM 2289 C C . GLU A 1 298 ? 15.671 -3.510 10.799 1.00 90.12 298 GLU A C 1
ATOM 2291 O O . GLU A 1 298 ? 15.051 -2.738 10.071 1.00 90.12 298 GLU A O 1
ATOM 2296 N N . LEU A 1 299 ? 15.071 -4.389 11.603 1.00 91.62 299 LEU A N 1
ATOM 2297 C CA . LEU A 1 299 ? 13.631 -4.527 11.740 1.00 91.62 299 LEU A CA 1
ATOM 2298 C C . LEU A 1 299 ? 12.995 -3.230 12.248 1.00 91.62 299 LEU A C 1
ATOM 2300 O O . LEU A 1 299 ? 12.074 -2.727 11.611 1.00 91.62 299 LEU A O 1
ATOM 2304 N N . ALA A 1 300 ? 13.516 -2.659 13.339 1.00 91.75 300 ALA A N 1
ATOM 2305 C CA . ALA A 1 300 ? 13.028 -1.393 13.884 1.00 91.75 300 ALA A CA 1
ATOM 2306 C C . ALA A 1 300 ? 13.145 -0.258 12.855 1.00 91.75 300 ALA A C 1
ATOM 2308 O O . ALA A 1 300 ? 12.168 0.436 12.597 1.00 91.75 300 ALA A O 1
ATOM 2309 N N . THR A 1 301 ? 14.295 -0.139 12.179 1.00 93.19 301 THR A N 1
ATOM 2310 C CA . THR A 1 301 ? 14.512 0.873 11.128 1.00 93.19 301 THR A CA 1
ATOM 2311 C C . THR A 1 301 ? 13.505 0.721 9.984 1.00 93.19 301 THR A C 1
ATOM 2313 O O . THR A 1 301 ? 12.905 1.699 9.540 1.00 93.19 301 THR A O 1
ATOM 2316 N N . GLN A 1 302 ? 13.292 -0.509 9.505 1.00 91.94 302 GLN A N 1
ATOM 2317 C CA . GLN A 1 302 ? 12.331 -0.794 8.440 1.00 91.94 302 GLN A CA 1
ATOM 2318 C C . GLN A 1 302 ? 10.900 -0.456 8.877 1.00 91.94 302 GLN A C 1
ATOM 2320 O O . GLN A 1 302 ? 10.160 0.180 8.125 1.00 91.94 302 GLN A O 1
ATOM 2325 N N . MET A 1 303 ? 10.512 -0.855 10.089 1.00 93.62 303 MET A N 1
ATOM 2326 C CA . MET A 1 303 ? 9.164 -0.634 10.607 1.00 93.62 303 MET A CA 1
ATOM 2327 C C . MET A 1 303 ? 8.889 0.843 10.907 1.00 93.62 303 MET A C 1
ATOM 2329 O O . MET A 1 303 ? 7.794 1.312 10.597 1.00 93.62 303 MET A O 1
ATOM 2333 N N . ALA A 1 304 ? 9.876 1.588 11.410 1.00 94.12 304 ALA A N 1
ATOM 2334 C CA . ALA A 1 304 ? 9.790 3.032 11.621 1.00 94.12 304 ALA A CA 1
ATOM 2335 C C . ALA A 1 304 ? 9.664 3.783 10.290 1.00 94.12 304 ALA A C 1
ATOM 2337 O O . ALA A 1 304 ? 8.827 4.679 10.154 1.00 94.12 304 ALA A O 1
ATOM 2338 N N . ALA A 1 305 ? 10.424 3.374 9.267 1.00 93.25 305 ALA A N 1
ATOM 2339 C CA . ALA A 1 305 ? 10.315 3.942 7.926 1.00 93.25 305 ALA A CA 1
ATOM 2340 C C . ALA A 1 305 ? 8.922 3.705 7.316 1.00 93.25 305 ALA A C 1
ATOM 2342 O O . ALA A 1 305 ? 8.319 4.626 6.761 1.00 93.25 305 ALA A O 1
ATOM 2343 N N . ASP A 1 306 ? 8.379 2.492 7.455 1.00 93.38 306 ASP A N 1
ATOM 2344 C CA . ASP A 1 306 ? 7.034 2.163 6.980 1.00 93.38 306 ASP A CA 1
ATOM 2345 C C . ASP A 1 306 ? 5.938 2.902 7.769 1.00 93.38 306 ASP A C 1
ATOM 2347 O O . ASP A 1 306 ? 4.973 3.375 7.163 1.00 93.38 306 ASP A O 1
ATOM 2351 N N . ALA A 1 307 ? 6.082 3.044 9.090 1.00 95.31 307 ALA A N 1
ATOM 2352 C CA . ALA A 1 307 ? 5.153 3.797 9.935 1.00 95.31 307 ALA A CA 1
ATOM 2353 C C . ALA A 1 307 ? 5.161 5.288 9.578 1.00 95.31 307 ALA A C 1
ATOM 2355 O O . ALA A 1 307 ? 4.108 5.871 9.313 1.00 95.31 307 ALA A O 1
ATOM 2356 N N . THR A 1 308 ? 6.350 5.877 9.444 1.00 93.88 308 THR A N 1
ATOM 2357 C CA . THR A 1 308 ? 6.532 7.262 8.992 1.00 93.88 308 THR A CA 1
ATOM 2358 C C . THR A 1 308 ? 5.902 7.477 7.619 1.00 93.88 308 THR A C 1
ATOM 2360 O O . THR A 1 308 ? 5.198 8.465 7.403 1.00 93.88 308 THR A O 1
ATOM 2363 N N . ALA A 1 309 ? 6.096 6.545 6.681 1.00 92.00 309 ALA A N 1
ATOM 2364 C CA . ALA A 1 309 ? 5.462 6.617 5.369 1.00 92.00 309 ALA A CA 1
ATOM 2365 C C . ALA A 1 309 ? 3.930 6.526 5.473 1.00 92.00 309 ALA A C 1
ATOM 2367 O O . ALA A 1 309 ? 3.227 7.328 4.857 1.00 92.00 309 ALA A O 1
ATOM 2368 N N . ALA A 1 310 ? 3.398 5.599 6.273 1.00 94.25 310 ALA A N 1
ATOM 2369 C CA . ALA A 1 310 ? 1.958 5.454 6.464 1.00 94.25 310 ALA A CA 1
ATOM 2370 C C . ALA A 1 310 ? 1.330 6.732 7.043 1.00 94.25 310 ALA A C 1
ATOM 2372 O O . ALA A 1 310 ? 0.320 7.204 6.525 1.00 94.25 310 ALA A O 1
ATOM 2373 N N . LEU A 1 311 ? 1.962 7.351 8.042 1.00 94.62 311 LEU A N 1
ATOM 2374 C CA . LEU A 1 311 ? 1.520 8.629 8.602 1.00 94.62 311 LEU A CA 1
ATO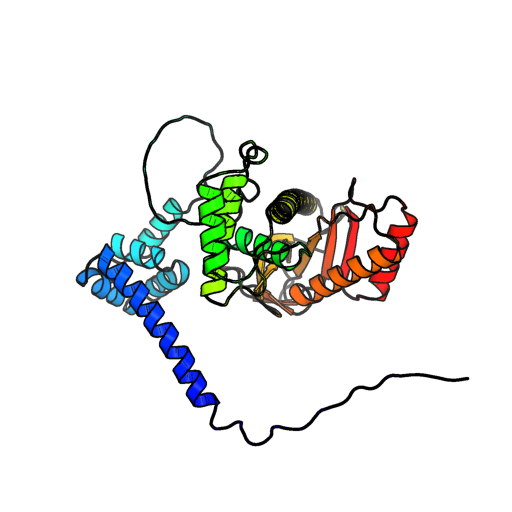M 2375 C C . LEU A 1 311 ? 1.608 9.765 7.571 1.00 94.62 311 LEU A C 1
ATOM 2377 O O . LEU A 1 311 ? 0.657 10.533 7.379 1.00 94.62 311 LEU A O 1
ATOM 2381 N N . ARG A 1 312 ? 2.735 9.846 6.854 1.00 93.38 312 ARG A N 1
ATOM 2382 C CA . ARG A 1 312 ? 2.995 10.873 5.840 1.00 93.38 312 ARG A CA 1
ATOM 2383 C C . ARG A 1 312 ? 1.950 10.874 4.732 1.00 93.38 312 ARG A C 1
ATOM 2385 O O . ARG A 1 312 ? 1.546 11.955 4.312 1.00 93.38 312 ARG A O 1
ATOM 2392 N N . TYR A 1 313 ? 1.531 9.703 4.257 1.00 90.56 313 TYR A N 1
ATOM 2393 C CA . TYR A 1 313 ? 0.622 9.592 3.114 1.00 90.56 313 TYR A CA 1
ATOM 2394 C C . TYR A 1 313 ? -0.847 9.418 3.509 1.00 90.56 313 TYR A C 1
ATOM 2396 O O . TYR A 1 313 ? -1.718 9.863 2.764 1.00 90.56 313 TYR A O 1
ATOM 2404 N N . TYR A 1 314 ? -1.130 8.811 4.665 1.00 93.69 314 TYR A N 1
ATOM 2405 C CA . TYR A 1 314 ? -2.475 8.335 5.005 1.00 93.69 314 TYR A CA 1
ATOM 2406 C C . TYR A 1 314 ? -2.996 8.760 6.380 1.00 93.69 314 TYR A C 1
ATOM 2408 O O . TYR A 1 314 ? -4.125 8.410 6.716 1.00 93.69 314 TYR A O 1
ATOM 2416 N N . GLY A 1 315 ? -2.199 9.464 7.185 1.00 93.12 315 GLY A N 1
ATOM 2417 C CA . GLY A 1 315 ? -2.616 9.990 8.484 1.00 93.12 315 GLY A CA 1
ATOM 2418 C C . GLY A 1 315 ? -2.894 11.490 8.470 1.00 93.12 315 GLY A C 1
ATOM 2419 O O . GLY A 1 315 ? -2.692 12.165 7.458 1.00 93.12 315 GLY A O 1
ATOM 2420 N N . GLU A 1 316 ? -3.282 12.025 9.629 1.00 92.81 316 GLU A N 1
ATOM 2421 C CA . GLU A 1 316 ? -3.623 13.443 9.816 1.00 92.81 316 GLU A CA 1
ATOM 2422 C C . GLU A 1 316 ? -4.732 13.883 8.845 1.00 92.81 316 GLU A C 1
ATOM 2424 O O . GLU A 1 316 ? -5.701 13.156 8.659 1.00 92.81 316 GLU A O 1
ATOM 2429 N N . THR A 1 317 ? -4.637 15.062 8.231 1.00 94.06 317 THR A N 1
ATOM 2430 C CA . THR A 1 317 ? -5.624 15.520 7.251 1.00 94.06 317 THR A CA 1
ATOM 2431 C C . THR A 1 317 ? -5.323 14.958 5.863 1.00 94.06 317 THR A C 1
ATOM 2433 O O . THR A 1 317 ? -4.245 15.186 5.312 1.00 94.06 317 THR A O 1
ATOM 2436 N N . VAL A 1 318 ? -6.299 14.264 5.274 1.00 92.62 318 VAL A N 1
ATOM 2437 C CA . VAL A 1 318 ? -6.251 13.752 3.898 1.00 92.62 318 VAL A CA 1
ATOM 2438 C C . VAL A 1 318 ? -7.487 14.196 3.119 1.00 92.62 318 VAL A C 1
ATOM 2440 O O . VAL A 1 318 ? -8.581 14.335 3.673 1.00 92.62 318 VAL A O 1
ATOM 2443 N N . HIS A 1 319 ? -7.338 14.379 1.808 1.00 91.06 319 HIS A N 1
ATOM 2444 C CA . HIS A 1 319 ? -8.468 14.629 0.918 1.00 91.06 319 HIS A CA 1
ATOM 2445 C C . HIS A 1 319 ? -8.856 13.345 0.193 1.00 91.06 319 HIS A C 1
ATOM 2447 O O . HIS A 1 319 ? -8.134 12.883 -0.694 1.00 91.06 319 HIS A O 1
ATOM 2453 N N . ILE A 1 320 ? -10.026 12.801 0.515 1.00 88.50 320 ILE A N 1
ATOM 2454 C CA . ILE A 1 320 ? -10.592 11.671 -0.216 1.00 88.50 320 ILE A CA 1
ATOM 2455 C C . ILE A 1 320 ? -11.047 12.168 -1.592 1.00 88.50 320 ILE A C 1
ATOM 2457 O O . ILE A 1 320 ? -11.758 13.169 -1.717 1.00 88.50 320 ILE A O 1
ATOM 2461 N N . ARG A 1 321 ? -10.604 11.486 -2.650 1.00 85.06 321 ARG A N 1
ATOM 2462 C CA . ARG A 1 321 ? -10.880 11.848 -4.050 1.00 85.06 321 ARG A CA 1
ATOM 2463 C C . ARG A 1 321 ? -11.905 10.942 -4.728 1.00 85.06 321 ARG A C 1
ATOM 2465 O O . ARG A 1 321 ? -12.274 11.211 -5.866 1.00 85.06 321 ARG A O 1
ATOM 2472 N N . ARG A 1 322 ? -12.397 9.912 -4.036 1.00 79.56 322 ARG A N 1
ATOM 2473 C CA . ARG A 1 322 ? -13.384 8.971 -4.573 1.00 79.56 322 ARG A CA 1
ATOM 2474 C C . ARG A 1 322 ? -14.729 9.666 -4.856 1.00 79.56 322 ARG A C 1
ATOM 2476 O O . ARG A 1 322 ? -15.269 10.316 -3.954 1.00 79.56 322 ARG A O 1
ATOM 2483 N N . PRO A 1 323 ? -15.302 9.520 -6.066 1.00 71.19 323 PRO A N 1
ATOM 2484 C CA . PRO A 1 323 ? -16.655 9.989 -6.359 1.00 71.19 323 PRO A CA 1
ATOM 2485 C C . PRO A 1 323 ? -17.678 9.445 -5.348 1.00 71.19 323 PRO A C 1
ATOM 2487 O O . PRO A 1 323 ? -17.604 8.287 -4.944 1.00 71.19 323 PRO A O 1
ATOM 2490 N N . GLY A 1 324 ? -18.597 10.296 -4.883 1.00 76.00 324 GLY A N 1
ATOM 2491 C CA . GLY A 1 324 ? -19.577 9.954 -3.838 1.00 76.00 324 GLY A CA 1
ATOM 2492 C C . GLY A 1 324 ? -19.039 9.940 -2.397 1.00 76.00 324 GLY A C 1
ATOM 2493 O O . GLY A 1 324 ? -19.823 9.823 -1.460 1.00 76.00 324 GLY A O 1
ATOM 2494 N N . LEU A 1 325 ? -17.725 10.099 -2.205 1.00 80.56 325 LEU A N 1
ATOM 2495 C CA . LEU A 1 325 ? -17.046 10.158 -0.902 1.00 80.56 325 LEU A CA 1
ATOM 2496 C C . LEU A 1 325 ? -16.001 11.281 -0.852 1.00 80.56 325 LEU A C 1
ATOM 2498 O O . LEU A 1 325 ? -15.028 11.217 -0.105 1.00 80.56 325 LEU A O 1
ATOM 2502 N N . ARG A 1 326 ? -16.158 12.320 -1.673 1.00 86.00 326 ARG A N 1
ATOM 2503 C CA . ARG A 1 326 ? -15.193 13.417 -1.732 1.00 86.00 326 ARG A CA 1
ATOM 2504 C C . ARG A 1 326 ? -15.340 14.310 -0.504 1.00 86.00 326 ARG A C 1
ATOM 2506 O O . ARG A 1 326 ? -16.223 15.161 -0.466 1.00 86.00 326 ARG A O 1
ATOM 2513 N N . LEU A 1 327 ? -14.451 14.140 0.466 1.00 86.38 327 LEU A N 1
ATOM 2514 C CA . LEU A 1 327 ? -14.365 15.002 1.638 1.00 86.38 327 LEU A CA 1
ATOM 2515 C C . LEU A 1 327 ? -12.926 15.137 2.142 1.00 86.38 327 LEU A C 1
ATOM 2517 O O . LEU A 1 327 ? -12.054 14.321 1.845 1.00 86.38 327 LEU A O 1
ATOM 2521 N N . GLU A 1 328 ? -12.689 16.207 2.889 1.00 91.81 328 GLU A N 1
ATOM 2522 C CA . GLU A 1 328 ? -11.486 16.380 3.694 1.00 91.81 328 GLU A CA 1
ATOM 2523 C C . GLU A 1 328 ? -11.740 15.785 5.077 1.00 91.81 328 GLU A C 1
ATOM 2525 O O . GLU A 1 328 ? -12.746 16.098 5.715 1.00 91.81 328 GLU A O 1
ATOM 2530 N N . VAL A 1 329 ? -10.853 14.896 5.521 1.00 91.00 329 VAL A N 1
ATOM 2531 C CA . VAL A 1 329 ? -10.993 14.198 6.802 1.00 91.00 329 VAL A CA 1
ATOM 2532 C C . VAL A 1 329 ? -9.694 14.228 7.566 1.00 91.00 329 VAL A C 1
ATOM 2534 O O . VAL A 1 329 ? -8.619 14.083 6.989 1.00 91.00 329 VAL A O 1
ATOM 2537 N N . LYS A 1 330 ? -9.810 14.351 8.886 1.00 94.06 330 LYS A N 1
ATOM 2538 C CA . LYS A 1 330 ? -8.714 14.056 9.797 1.00 94.06 330 LYS A CA 1
ATOM 2539 C C . LYS A 1 330 ? -8.778 12.577 10.160 1.00 94.06 330 LYS A C 1
ATOM 2541 O O . LYS A 1 330 ? -9.683 12.168 10.880 1.00 94.06 330 LYS A O 1
ATOM 2546 N N . VAL A 1 331 ? -7.827 11.795 9.672 1.00 94.50 331 VAL A N 1
ATOM 2547 C CA . VAL A 1 331 ? -7.611 10.402 10.061 1.00 94.50 331 VAL A CA 1
ATOM 2548 C C . VAL A 1 331 ? -7.158 10.380 11.515 1.00 94.50 331 VAL A C 1
ATOM 2550 O O . VAL A 1 331 ? -6.118 10.950 11.854 1.00 94.50 331 VAL A O 1
ATOM 2553 N N . GLN A 1 332 ? -7.953 9.759 12.389 1.00 93.06 332 GLN A N 1
ATOM 2554 C CA . GLN A 1 332 ? -7.661 9.737 13.826 1.00 93.06 332 GLN A CA 1
ATOM 2555 C C . GLN A 1 332 ? -6.627 8.676 14.199 1.00 93.06 332 GLN A C 1
ATOM 2557 O O . GLN A 1 332 ? -5.944 8.831 15.208 1.00 93.06 332 GLN A O 1
ATOM 2562 N N . ARG A 1 333 ? -6.517 7.602 13.411 1.00 94.06 333 ARG A N 1
ATOM 2563 C CA . ARG A 1 333 ? -5.584 6.505 13.674 1.00 94.06 333 ARG A CA 1
ATOM 2564 C C . ARG A 1 333 ? -5.139 5.857 12.371 1.00 94.06 333 ARG A C 1
ATOM 2566 O O . ARG A 1 333 ? -5.966 5.539 11.513 1.00 94.06 333 ARG A O 1
ATOM 2573 N N . VAL A 1 334 ? -3.833 5.647 12.247 1.00 96.44 334 VAL A N 1
ATOM 2574 C CA . VAL A 1 334 ? -3.230 4.855 11.173 1.00 96.44 334 VAL A CA 1
ATOM 2575 C C . VAL A 1 334 ? -2.802 3.522 11.764 1.00 96.44 334 VAL A C 1
ATOM 2577 O O . VAL A 1 334 ? -2.067 3.486 12.744 1.00 96.44 334 VAL A O 1
ATOM 2580 N N . ARG A 1 335 ? -3.256 2.421 11.175 1.00 96.88 335 ARG A N 1
ATOM 2581 C CA . ARG A 1 335 ? -2.874 1.065 11.565 1.00 96.88 335 ARG A CA 1
ATOM 2582 C C . ARG A 1 335 ? -1.992 0.470 10.485 1.00 96.88 335 ARG A C 1
ATOM 2584 O O . ARG A 1 335 ? -2.436 0.268 9.356 1.00 96.88 335 ARG A O 1
ATOM 2591 N N . LEU A 1 336 ? -0.744 0.195 10.827 1.00 96.88 336 LEU A N 1
ATOM 2592 C CA . LEU A 1 336 ? 0.201 -0.484 9.956 1.00 96.88 336 LEU A CA 1
ATOM 2593 C C . LEU A 1 336 ? 0.197 -1.973 10.301 1.00 96.88 336 LEU A C 1
ATOM 2595 O O . LEU A 1 336 ? 0.684 -2.363 11.361 1.00 96.88 336 LEU A O 1
ATOM 2599 N N . VAL A 1 337 ? -0.359 -2.804 9.421 1.00 96.62 337 VAL A N 1
ATOM 2600 C CA . VAL A 1 337 ? -0.506 -4.243 9.671 1.00 96.62 337 VAL A CA 1
ATOM 2601 C C . VAL A 1 337 ? 0.417 -5.034 8.755 1.00 96.62 337 VAL A C 1
ATOM 2603 O O . VAL A 1 337 ? 0.294 -4.992 7.530 1.00 96.62 337 VAL A O 1
ATOM 2606 N N . TYR A 1 338 ? 1.334 -5.780 9.357 1.00 95.88 338 TYR A N 1
ATOM 2607 C CA . TYR A 1 338 ? 2.228 -6.688 8.655 1.00 95.88 338 TYR A CA 1
ATOM 2608 C C . TYR A 1 338 ? 1.614 -8.072 8.506 1.00 95.88 338 TYR A C 1
ATOM 2610 O O . TYR A 1 338 ? 0.987 -8.595 9.429 1.00 95.88 338 TYR A O 1
ATOM 2618 N N . GLU A 1 339 ? 1.865 -8.696 7.360 1.00 93.31 339 GLU A N 1
ATOM 2619 C CA . GLU A 1 339 ? 1.637 -10.124 7.185 1.00 93.31 339 GLU A CA 1
ATOM 2620 C C . GLU A 1 339 ? 2.614 -10.905 8.068 1.00 93.31 339 GLU A C 1
ATOM 2622 O O . GLU A 1 339 ? 3.830 -10.757 7.943 1.00 93.31 339 GLU A O 1
ATOM 2627 N N . GLY A 1 340 ? 2.095 -11.738 8.970 1.00 85.62 340 GLY A N 1
ATOM 2628 C CA . GLY A 1 340 ? 2.913 -12.598 9.812 1.00 85.62 340 GLY A CA 1
ATOM 2629 C C . GLY A 1 340 ? 3.184 -13.965 9.186 1.00 85.62 340 GLY A C 1
ATOM 2630 O O . GLY A 1 340 ? 3.757 -14.099 8.105 1.00 85.62 340 GLY A O 1
ATOM 2631 N N . ASN A 1 341 ? 2.824 -15.026 9.910 1.00 85.44 341 ASN A N 1
ATOM 2632 C CA . ASN A 1 341 ? 3.148 -16.420 9.572 1.00 85.44 341 ASN A CA 1
ATOM 2633 C C . ASN A 1 341 ? 4.652 -16.650 9.361 1.00 85.44 341 ASN A C 1
ATOM 2635 O O . ASN A 1 341 ? 5.458 -16.359 10.239 1.00 85.44 341 ASN A O 1
ATOM 2639 N N . GLN A 1 342 ? 5.028 -17.194 8.203 1.00 86.62 342 GLN A N 1
ATOM 2640 C CA . GLN A 1 342 ? 6.412 -17.455 7.841 1.00 86.62 342 GLN A CA 1
ATOM 2641 C C . GLN A 1 342 ? 7.180 -16.182 7.493 1.00 86.62 342 GLN A C 1
ATOM 2643 O O . GLN A 1 342 ? 8.348 -16.310 7.186 1.00 86.62 342 GLN A O 1
ATOM 2648 N N . LEU A 1 343 ? 6.581 -14.988 7.494 1.00 87.88 343 LEU A N 1
ATOM 2649 C CA . LEU A 1 343 ? 7.287 -13.742 7.181 1.00 87.88 343 LEU A CA 1
ATOM 2650 C C . LEU A 1 343 ? 7.745 -12.978 8.425 1.00 87.88 343 LEU A C 1
ATOM 2652 O O . LEU A 1 343 ? 8.562 -12.070 8.306 1.00 87.88 343 LEU A O 1
ATOM 2656 N N . LYS A 1 344 ? 7.258 -13.345 9.616 1.00 88.38 344 LYS A N 1
ATOM 2657 C CA . LYS A 1 344 ? 7.637 -12.678 10.866 1.00 88.38 344 LYS A CA 1
ATOM 2658 C C . LYS A 1 344 ? 9.052 -13.078 11.322 1.00 88.38 344 LYS A C 1
ATOM 2660 O O . LYS A 1 344 ? 9.507 -14.181 10.995 1.00 88.38 344 LYS A O 1
ATOM 2665 N N . PRO A 1 345 ? 9.733 -12.235 12.116 1.00 87.19 345 PRO A N 1
ATOM 2666 C CA . PRO A 1 345 ? 11.010 -12.588 12.728 1.00 87.19 345 PRO A CA 1
ATOM 2667 C C . PRO A 1 345 ? 10.908 -13.888 13.532 1.00 87.19 345 PRO A C 1
ATOM 2669 O O . PRO A 1 345 ? 9.910 -14.141 14.210 1.00 87.19 345 PRO A O 1
ATOM 2672 N N . LYS A 1 346 ? 11.957 -14.719 13.490 1.00 86.12 346 LYS A N 1
ATOM 2673 C CA . LYS A 1 346 ? 11.966 -16.003 14.217 1.00 86.12 346 LYS A CA 1
ATOM 2674 C C . LYS A 1 346 ? 11.955 -15.827 15.738 1.00 86.12 346 LYS A C 1
ATOM 2676 O O . LYS A 1 346 ? 11.415 -16.669 16.448 1.00 86.12 346 LYS A O 1
ATOM 2681 N N . LYS A 1 347 ? 12.583 -14.759 16.234 1.00 87.38 347 LYS A N 1
ATOM 2682 C CA . LYS A 1 347 ? 12.704 -14.456 17.663 1.00 87.38 347 LYS A CA 1
ATOM 2683 C C . LYS A 1 347 ? 11.603 -13.482 18.074 1.00 87.38 347 LYS A C 1
ATOM 2685 O O . LYS A 1 347 ? 11.553 -12.366 17.566 1.00 87.38 347 LYS A O 1
ATOM 2690 N N . VAL A 1 348 ? 10.762 -13.887 19.025 1.00 86.62 348 VAL A N 1
ATOM 2691 C CA . VAL A 1 348 ? 9.647 -13.059 19.521 1.00 86.62 348 VAL A CA 1
ATOM 2692 C C . VAL A 1 348 ? 10.156 -11.771 20.172 1.00 86.62 348 VAL A C 1
ATOM 2694 O O . VAL A 1 348 ? 9.718 -10.696 19.781 1.00 86.62 348 VAL A O 1
ATOM 2697 N N . GLY A 1 349 ? 11.167 -11.854 21.045 1.00 89.69 349 GLY A N 1
ATOM 2698 C CA . GLY A 1 349 ? 11.734 -10.666 21.701 1.00 89.69 349 GLY A CA 1
ATOM 2699 C C . GLY A 1 349 ? 12.362 -9.654 20.732 1.00 89.69 349 GLY A C 1
ATOM 2700 O O . GLY A 1 349 ? 12.370 -8.460 21.005 1.00 89.69 349 GLY A O 1
ATOM 2701 N N . THR A 1 350 ? 12.834 -10.102 19.562 1.00 89.06 350 THR A N 1
ATOM 2702 C CA . THR A 1 350 ? 13.308 -9.200 18.499 1.00 89.06 350 THR A CA 1
ATOM 2703 C C . THR A 1 350 ? 12.162 -8.383 17.907 1.00 89.06 350 THR A C 1
ATOM 2705 O O . THR A 1 350 ? 12.342 -7.200 17.633 1.00 89.06 350 THR A O 1
ATOM 2708 N N . LEU A 1 351 ? 10.992 -9.001 17.721 1.00 90.62 351 LEU A N 1
ATOM 2709 C CA . LEU A 1 351 ? 9.805 -8.319 17.214 1.00 90.62 351 LEU A CA 1
ATOM 2710 C C . LEU A 1 351 ? 9.218 -7.362 18.257 1.00 90.62 351 LEU A C 1
ATOM 2712 O O . LEU A 1 351 ? 8.909 -6.229 17.909 1.00 90.62 351 LEU A O 1
ATOM 2716 N N . GLU A 1 352 ? 9.094 -7.793 19.513 1.00 91.81 352 GLU A N 1
ATOM 2717 C CA . GLU A 1 352 ? 8.580 -6.953 20.607 1.00 91.81 352 GLU A CA 1
ATOM 2718 C C . GLU A 1 352 ? 9.439 -5.702 20.790 1.00 91.81 352 GLU A C 1
ATOM 2720 O O . GLU A 1 352 ? 8.931 -4.589 20.702 1.00 91.81 352 GLU A O 1
ATOM 2725 N N . ALA A 1 353 ? 10.759 -5.868 20.898 1.00 92.31 353 ALA A N 1
ATOM 2726 C CA . ALA A 1 353 ? 11.653 -4.732 21.072 1.00 92.31 353 ALA A CA 1
ATOM 2727 C C . ALA A 1 353 ? 11.683 -3.794 19.850 1.00 92.31 353 ALA A C 1
ATOM 2729 O O . ALA A 1 353 ? 11.924 -2.598 19.998 1.00 92.31 353 ALA A O 1
ATOM 2730 N N . ALA A 1 354 ? 11.447 -4.311 18.638 1.00 92.06 354 ALA A N 1
ATOM 2731 C CA . ALA A 1 354 ? 11.300 -3.470 17.453 1.00 92.06 354 ALA A CA 1
ATOM 2732 C C . ALA A 1 354 ? 9.967 -2.704 17.450 1.00 92.06 354 ALA A C 1
ATOM 2734 O O . ALA A 1 354 ? 9.948 -1.537 17.075 1.00 92.06 354 ALA A O 1
ATOM 2735 N N . LEU A 1 355 ? 8.867 -3.331 17.880 1.00 92.69 355 LEU A N 1
ATOM 2736 C CA . LEU A 1 355 ? 7.566 -2.670 18.018 1.00 92.69 355 LEU A CA 1
ATOM 2737 C C . LEU A 1 355 ? 7.612 -1.551 19.062 1.00 92.69 355 LEU A C 1
ATOM 2739 O O . LEU A 1 355 ? 7.101 -0.464 18.796 1.00 92.69 355 LEU A O 1
ATOM 2743 N N . ASP A 1 356 ? 8.257 -1.794 20.203 1.00 93.12 356 ASP A N 1
ATOM 2744 C CA . ASP A 1 356 ? 8.428 -0.790 21.255 1.00 93.12 356 ASP A CA 1
ATOM 2745 C C . ASP A 1 356 ? 9.269 0.394 20.761 1.00 93.12 356 ASP A C 1
ATOM 2747 O O . ASP A 1 356 ? 8.846 1.540 20.894 1.00 93.12 356 ASP A O 1
ATOM 2751 N N . ALA A 1 357 ? 10.393 0.130 20.084 1.00 91.94 357 ALA A N 1
ATOM 2752 C CA . ALA A 1 357 ? 11.221 1.186 19.499 1.00 91.94 357 ALA A CA 1
ATOM 2753 C C . ALA A 1 357 ? 10.445 2.048 18.485 1.00 91.94 357 ALA A C 1
ATOM 2755 O O . ALA A 1 357 ? 10.542 3.272 18.502 1.00 91.94 357 ALA A O 1
ATOM 2756 N N . VAL A 1 358 ? 9.631 1.428 17.623 1.00 91.56 358 VAL A N 1
ATOM 2757 C CA . VAL A 1 358 ? 8.807 2.168 16.652 1.00 91.56 358 VAL A CA 1
ATOM 2758 C C . VAL A 1 358 ? 7.735 2.999 17.349 1.00 91.56 358 VAL A C 1
ATOM 2760 O O . VAL A 1 358 ? 7.443 4.104 16.899 1.00 91.56 358 VAL A O 1
ATOM 2763 N N . ARG A 1 359 ? 7.158 2.492 18.443 1.00 91.69 359 ARG A N 1
ATOM 2764 C CA . ARG A 1 359 ? 6.156 3.214 19.232 1.00 91.69 359 ARG A CA 1
ATOM 2765 C C . ARG A 1 359 ? 6.729 4.466 19.890 1.00 91.69 359 ARG A C 1
ATOM 2767 O O . ARG A 1 359 ? 6.010 5.448 20.016 1.00 91.69 359 ARG A O 1
ATOM 2774 N N . GLU A 1 360 ? 7.989 4.419 20.311 1.00 91.19 360 GLU A N 1
ATOM 2775 C CA . GLU A 1 360 ? 8.702 5.576 20.862 1.00 91.19 360 GLU A CA 1
ATOM 2776 C C . GLU A 1 360 ? 9.110 6.587 19.778 1.00 91.19 360 GLU A C 1
ATOM 2778 O O . GLU A 1 360 ? 9.192 7.782 20.053 1.00 91.19 360 GLU A O 1
ATOM 2783 N N . GLU A 1 361 ? 9.374 6.125 18.552 1.00 91.44 361 GLU A N 1
ATOM 2784 C CA . GLU A 1 361 ? 9.863 6.970 17.455 1.00 91.44 361 GLU A CA 1
ATOM 2785 C C . GLU A 1 361 ? 8.740 7.617 16.626 1.00 91.44 361 GLU A C 1
ATOM 2787 O O . GLU A 1 361 ? 8.883 8.755 16.173 1.00 91.44 361 GLU A O 1
ATOM 2792 N N . VAL A 1 362 ? 7.631 6.905 16.396 1.00 90.69 362 VAL A N 1
ATOM 2793 C CA . VAL A 1 362 ? 6.563 7.325 15.474 1.00 90.69 362 VAL A CA 1
ATOM 2794 C C . VAL A 1 362 ? 5.209 7.368 16.179 1.00 90.69 362 VAL A C 1
ATOM 2796 O O . VAL A 1 362 ? 4.447 6.398 16.192 1.00 90.69 362 VAL A O 1
ATOM 2799 N N . ASP A 1 363 ? 4.866 8.547 16.693 1.00 89.81 363 ASP A N 1
ATOM 2800 C CA . ASP A 1 363 ? 3.553 8.808 17.278 1.00 89.81 363 ASP A CA 1
ATOM 2801 C C . ASP A 1 363 ? 2.421 8.737 16.235 1.00 89.81 363 ASP A C 1
ATOM 2803 O O . ASP A 1 363 ? 2.537 9.202 15.098 1.00 89.81 363 ASP A O 1
ATOM 2807 N N . GLY A 1 364 ? 1.269 8.197 16.643 1.00 86.31 364 GLY A N 1
ATOM 2808 C CA . GLY A 1 364 ? 0.042 8.198 15.834 1.00 86.31 364 GLY A CA 1
ATOM 2809 C C . GLY A 1 364 ? -0.101 7.040 14.838 1.00 86.31 364 GLY A C 1
ATOM 2810 O O . GLY A 1 364 ? -1.066 7.028 14.065 1.00 86.31 364 GLY A O 1
ATOM 2811 N N . VAL A 1 365 ? 0.808 6.058 14.872 1.00 94.19 365 VAL A N 1
ATOM 2812 C CA . VAL A 1 365 ? 0.715 4.824 14.079 1.00 94.19 365 VAL A CA 1
ATOM 2813 C C . VAL A 1 365 ? 0.713 3.598 14.987 1.00 94.19 365 VAL A C 1
ATOM 2815 O O . VAL A 1 365 ? 1.679 3.322 15.689 1.00 94.19 365 VAL A O 1
ATOM 2818 N N . ASP A 1 366 ? -0.359 2.814 14.918 1.00 94.19 366 ASP A N 1
ATOM 2819 C CA . ASP A 1 366 ? -0.446 1.529 15.604 1.00 94.19 366 ASP A CA 1
ATOM 2820 C C . ASP A 1 366 ? 0.120 0.433 14.700 1.00 94.19 366 ASP A C 1
ATOM 2822 O O . ASP A 1 366 ? -0.436 0.138 13.638 1.00 94.19 366 ASP A O 1
ATOM 2826 N N . VAL A 1 367 ? 1.224 -0.184 15.118 1.00 94.81 367 VAL A N 1
ATOM 2827 C CA . VAL A 1 367 ? 1.888 -1.240 14.347 1.00 94.81 367 VAL A CA 1
ATOM 2828 C C . VAL A 1 367 ? 1.509 -2.616 14.883 1.00 94.81 367 VAL A C 1
ATOM 2830 O O . VAL A 1 367 ? 1.630 -2.885 16.076 1.00 94.81 367 VAL A O 1
ATOM 2833 N N . VAL A 1 368 ? 1.047 -3.503 14.000 1.00 92.81 368 VAL A N 1
ATOM 2834 C CA . VAL A 1 368 ? 0.600 -4.858 14.355 1.00 92.81 368 VAL A CA 1
ATOM 2835 C C . VAL A 1 368 ? 1.136 -5.873 13.348 1.00 92.81 368 VAL A C 1
ATOM 2837 O O . VAL A 1 368 ? 1.274 -5.573 12.166 1.00 92.81 368 VAL A O 1
ATOM 2840 N N . VAL A 1 369 ? 1.412 -7.095 13.802 1.00 91.31 369 VAL A N 1
ATOM 2841 C CA . VAL A 1 369 ? 1.726 -8.243 12.938 1.00 91.31 369 VAL A CA 1
ATOM 2842 C C . VAL A 1 369 ? 0.602 -9.270 13.066 1.00 91.31 369 VAL A C 1
ATOM 2844 O O . VAL A 1 369 ? 0.249 -9.636 14.188 1.00 91.31 369 VAL A O 1
ATOM 2847 N N . GLN A 1 370 ? 0.030 -9.698 11.935 1.00 86.56 370 GLN A N 1
ATOM 2848 C CA . GLN A 1 370 ? -1.149 -10.575 11.876 1.00 86.56 370 GLN A CA 1
ATOM 2849 C C . GLN A 1 370 ? -0.823 -12.062 11.732 1.00 86.56 370 GLN A C 1
ATOM 2851 O O . GLN A 1 370 ? 0.041 -12.417 10.895 1.00 86.56 370 GLN A O 1
#

Sequence (370 aa):
MVGLYAGGKGARALREASLSRQEGARLQAVVPRVEALKAVLARLEARLGESAVGELARHLQQSREAALLVSEWGEAGALALHETRGNVAQAQASLSVRYRAPPSATSTGGGTGRRGGTQPSVPPEAAGLPAEVAGAKFQQLEAEFPGERLSMDVAELTRHRHALQAAAPAEVTAQPRWADYVAYLETRVAEIQEGMAQKGPLKWAGYQLVRDRYARGLAFEKKMVALLEEDAALPRAQRRWLRDFEQPRIETHVGVAKVDLRFADVLVIEARPSPGQSPRVETFSFKSRDLRFLEQRELATQMAADATAALRYYGETVHIRRPGLRLEVKVQRVRLVYEGNQLKPKKVGTLEAALDAVREEVDGVDVVVQ